Protein AF-A0A9X1MIZ4-F1 (afdb_monomer)

Organism: NCBI:txid2894196

Mean predicted aligned error: 6.23 Å

pLDDT: mean 86.03, std 13.79, range [28.33, 98.38]

Sequence (274 aa):
MQVEAMSMLQAIRVTAVDGADPVGWTVDAVGDWSARSDRDVAAEFAYERSVRVEQHGDQVYLAIPCATSEALRGVVEMTFQLPPEAIAAFEIWKRNDREELKLEQGIYR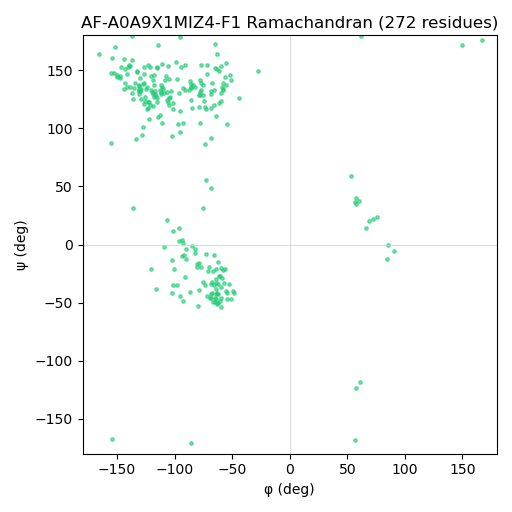SLDYIERITPFVRFPRRSGLPGDVWENRLAGCVNNLGASPNFMRSAGARSAGLDFGLCLPFMKTEHELASVLLVMGSYQLPLVSEVEIWLLDQEGTGLERKHRIAMEGAAETPTKMRLGEGAAGYAAAARIPKLFKSEDDASPAWQVAFPQFVGNRLSSVVSVSL

Secondary structure (DSSP, 8-state):
-------SEEEEEEE--TTSSS-S-EEEESS--TTS-SS-HHHHHTT--S-EEEEETTEEEEEEEEE-SS-EEEEEEEEEE--TT--EEEEEEEE-TTSEEEEEEEEEES-HHHHHHGGG-EEETTSHHHHHHHHHTS-EEEE-GGG-TT-TTHHHHHHHT--EEEEEEEESSSS-EEEEEEEEE-SSS-S-SEEEEEEE-TTSSEEEEEEEEE-TTPPP--SEEETTSHHHHHHHHHTS-EEEE---TT---EEEEEEEEETTEEEEEEEEE-

Nearest PDB structures (foldseek):
  4g3v-assembly1_B  TM=7.814E-01  e=5.544E-04  Aquifex aeolicus VF5
  3eea-assembly1_A  TM=7.680E-01  e=2.150E-03  Geobacter sulfurreducens
  2qyb-assembly1_A-2  TM=7.474E-01  e=7.037E-03  Geobacter sulfurreducens PCA
  3o5y-assembly2_B  TM=6.795E-01  e=9.332E-03  Halalkalibacterium halodurans
  6cbq-assembly1_A  TM=5.679E-01  e=1.326E-01  Pseudomonas aeruginosa

Radius of gyration: 17.46 Å; Cα contacts (8 Å, |Δi|>4): 700; chains: 1; bounding box: 42×52×47 Å

Foldseek 3Di:
DDPPQDAQWFKKKKFFDPPFVVHGDMDIDDHDPVVDDPDPPQVVCQQQLFKDWDDDPQKIKTKHFLDALVGTGIIMIIIGRHPLPWFKKKWKWFQDPVQKTATPDMDGHQQVVCVVCRRVDIGHQVQADQNPCVNLVFKDKDFQLLPDPRNPCNVSCVVSQWGMKIKHWRANALNRTSIIIIMIGHLVNHNFQKKWKWAQDPVNFWIATPDMDHHPPDDDDDRIGGQVPDQASPCSNSVGKDWDFDPDPVDRKIKIKHFHYNNRDGGIIMITID

Solvent-accessible surface area (backbone atoms only — not comparable to full-atom values): 14392 Å² total; per-residue (Å²): 133,85,73,79,71,68,45,27,52,50,27,39,37,37,34,28,30,76,90,22,83,70,59,69,45,72,50,72,52,69,64,84,65,81,76,56,74,99,62,68,65,67,71,59,43,72,77,45,51,42,71,47,76,48,76,52,90,52,33,37,39,38,39,44,66,25,39,40,58,86,44,49,21,17,38,42,36,38,33,31,52,51,58,86,87,31,33,37,36,43,34,36,30,29,72,47,101,81,66,25,34,34,65,74,46,74,48,74,34,70,37,69,71,53,62,72,50,46,78,76,47,68,29,42,71,65,37,35,66,72,8,37,16,57,65,69,55,32,67,44,72,44,74,47,34,37,75,33,88,52,38,95,56,13,69,59,30,41,77,54,52,33,31,34,37,43,33,42,43,27,34,50,34,72,85,42,73,44,27,32,42,40,40,36,25,13,78,84,50,23,59,48,44,28,38,38,36,31,28,68,36,98,84,66,65,28,33,33,58,75,46,77,48,63,48,91,86,62,77,93,70,80,58,61,47,45,56,58,42,70,38,48,20,29,7,60,64,67,57,25,62,29,77,36,70,47,86,48,90,91,53,76,31,44,32,40,8,36,36,39,31,44,20,83,42,82,45,27,28,42,33,40,29,82

Structure (mmCIF, N/CA/C/O backbone):
data_AF-A0A9X1MIZ4-F1
#
_entry.id   AF-A0A9X1MIZ4-F1
#
loop_
_atom_site.group_PDB
_atom_site.id
_atom_site.type_symbol
_atom_site.label_atom_id
_atom_site.label_alt_id
_atom_site.label_comp_id
_atom_site.label_asym_id
_atom_site.label_entity_id
_atom_site.label_seq_id
_atom_site.pdbx_PDB_ins_code
_atom_site.Cartn_x
_atom_site.Cartn_y
_atom_site.Cartn_z
_atom_site.occupancy
_atom_site.B_iso_or_equiv
_atom_site.auth_seq_id
_atom_site.auth_comp_id
_atom_site.auth_asym_id
_atom_site.auth_atom_id
_atom_site.pdbx_PDB_model_num
ATOM 1 N N . MET A 1 1 ? 18.744 22.290 -15.327 1.00 30.69 1 MET A N 1
ATOM 2 C CA . MET A 1 1 ? 17.305 22.457 -15.603 1.00 30.69 1 MET A CA 1
ATOM 3 C C . MET A 1 1 ? 16.613 21.391 -14.783 1.00 30.69 1 MET A C 1
ATOM 5 O O . MET A 1 1 ? 16.703 20.223 -15.128 1.00 30.69 1 MET A O 1
ATOM 9 N N . GLN A 1 2 ? 16.138 21.772 -13.604 1.00 28.33 2 GLN A N 1
ATOM 10 C CA . GLN A 1 2 ? 15.531 20.860 -12.642 1.00 28.33 2 GLN A CA 1
ATOM 11 C C . GLN A 1 2 ? 14.118 20.609 -13.165 1.00 28.33 2 GLN A C 1
ATOM 13 O O . GLN A 1 2 ? 13.303 21.525 -13.177 1.00 28.33 2 GLN A O 1
ATOM 18 N N . VAL A 1 3 ? 13.885 19.435 -13.752 1.00 33.03 3 VAL A N 1
ATOM 19 C CA . VAL A 1 3 ? 12.520 18.994 -14.036 1.00 33.03 3 VAL A CA 1
ATOM 20 C C . VAL A 1 3 ? 11.889 18.857 -12.658 1.00 33.03 3 VAL A C 1
ATOM 22 O O . VAL A 1 3 ? 12.344 18.027 -11.873 1.00 33.03 3 VAL A O 1
ATOM 25 N N . GLU A 1 4 ? 10.938 19.726 -12.315 1.00 40.88 4 GLU A N 1
ATOM 26 C CA . GLU A 1 4 ? 10.015 19.432 -11.222 1.00 40.88 4 GLU A CA 1
ATOM 27 C C . GLU A 1 4 ? 9.392 18.085 -11.579 1.00 40.88 4 GLU A C 1
ATOM 29 O O . GLU A 1 4 ? 8.627 17.983 -12.539 1.00 40.88 4 GLU A O 1
ATOM 34 N N . ALA A 1 5 ? 9.833 17.020 -10.911 1.00 47.66 5 ALA A N 1
ATOM 35 C CA . ALA A 1 5 ? 9.299 15.692 -11.133 1.00 47.66 5 ALA A CA 1
ATOM 36 C C . ALA A 1 5 ? 7.862 15.712 -10.613 1.00 47.66 5 ALA A C 1
ATOM 38 O O . ALA A 1 5 ? 7.617 15.527 -9.424 1.00 47.66 5 ALA A O 1
ATOM 39 N N . MET A 1 6 ? 6.914 16.022 -11.498 1.00 60.88 6 MET A N 1
ATOM 40 C CA . MET A 1 6 ? 5.500 15.879 -11.197 1.00 60.88 6 MET A CA 1
ATOM 41 C C . MET A 1 6 ? 5.246 14.398 -10.915 1.00 60.88 6 MET A C 1
ATOM 43 O O . MET A 1 6 ? 5.549 13.541 -11.748 1.00 60.88 6 MET A O 1
ATOM 47 N N . SER A 1 7 ? 4.733 14.108 -9.721 1.00 68.38 7 SER A N 1
ATOM 48 C CA . SER A 1 7 ? 4.286 12.772 -9.332 1.00 68.38 7 SER A CA 1
ATOM 49 C C . SER A 1 7 ? 3.334 12.192 -10.384 1.00 68.38 7 SER A C 1
ATOM 51 O O . SER A 1 7 ? 2.506 12.906 -10.955 1.00 68.38 7 SER A O 1
ATOM 53 N N . MET A 1 8 ? 3.440 10.887 -10.650 1.00 83.00 8 MET A N 1
ATOM 54 C CA . MET A 1 8 ? 2.541 10.202 -11.587 1.00 83.00 8 MET A CA 1
ATOM 55 C C . MET A 1 8 ? 1.114 10.064 -11.042 1.00 83.00 8 MET A C 1
ATOM 57 O O . MET A 1 8 ? 0.184 9.856 -11.822 1.00 83.00 8 MET A O 1
ATOM 61 N N . LEU A 1 9 ? 0.915 10.175 -9.727 1.00 77.44 9 LEU A N 1
ATOM 62 C CA . LEU A 1 9 ? -0.407 10.156 -9.105 1.00 77.44 9 LEU A CA 1
ATOM 63 C C . LEU A 1 9 ? -1.189 11.425 -9.493 1.00 77.44 9 LEU A C 1
ATOM 65 O O . LEU A 1 9 ? -0.777 12.542 -9.202 1.00 77.44 9 LEU A O 1
ATOM 69 N N . GLN A 1 10 ? -2.314 11.239 -10.182 1.00 79.44 10 GLN A N 1
ATOM 70 C CA . GLN A 1 10 ? -3.135 12.309 -10.755 1.00 79.44 10 GLN A CA 1
ATOM 71 C C . GLN A 1 10 ? -4.329 12.685 -9.891 1.00 79.44 10 GLN A C 1
ATOM 73 O O . GLN A 1 10 ? -4.732 13.841 -9.912 1.00 79.44 10 GLN A O 1
ATOM 78 N N . ALA A 1 11 ? -4.924 11.711 -9.200 1.00 82.38 11 ALA A N 1
ATOM 79 C CA . ALA A 1 11 ? -6.163 11.900 -8.458 1.00 82.38 11 ALA A CA 1
ATOM 80 C C . ALA A 1 11 ? -6.228 10.968 -7.248 1.00 82.38 11 ALA A C 1
ATOM 82 O O . ALA A 1 11 ? -5.785 9.817 -7.324 1.00 82.38 11 ALA A O 1
ATOM 83 N N . ILE A 1 12 ? -6.809 11.455 -6.148 1.00 85.50 12 ILE A N 1
ATOM 84 C CA . ILE A 1 12 ? -7.102 10.648 -4.958 1.00 85.50 12 ILE A CA 1
ATOM 85 C C . ILE A 1 12 ? -8.542 10.890 -4.540 1.00 85.50 12 ILE A C 1
ATOM 87 O O . ILE A 1 12 ? -8.963 12.034 -4.397 1.00 85.50 12 ILE A O 1
ATOM 91 N N . ARG A 1 13 ? -9.278 9.817 -4.286 1.00 86.88 13 ARG A N 1
ATOM 92 C CA . ARG A 1 13 ? -10.626 9.856 -3.735 1.00 86.88 13 ARG A CA 1
ATOM 93 C C . ARG A 1 13 ? -10.653 9.027 -2.470 1.00 86.88 13 ARG A C 1
ATOM 95 O O . ARG A 1 13 ? -10.102 7.930 -2.412 1.00 86.88 13 ARG A O 1
ATOM 102 N N . VAL A 1 14 ? -11.291 9.567 -1.445 1.00 84.19 14 VAL A N 1
ATOM 103 C CA . VAL A 1 14 ? -11.545 8.855 -0.199 1.00 84.19 14 VAL A CA 1
ATOM 104 C C . VAL A 1 14 ? -13.040 8.827 0.031 1.00 84.19 14 VAL A C 1
ATOM 106 O O . VAL A 1 14 ? -13.657 9.880 0.180 1.00 84.19 14 VAL A O 1
ATOM 109 N N . THR A 1 15 ? -13.599 7.624 0.101 1.00 84.00 15 THR A N 1
ATOM 110 C CA . THR A 1 15 ? -15.010 7.400 0.417 1.00 84.00 15 THR A CA 1
ATOM 111 C C . THR A 1 15 ? -15.111 6.657 1.740 1.00 84.00 15 THR A C 1
ATOM 113 O O . THR A 1 15 ? -14.566 5.562 1.879 1.00 84.00 15 THR A O 1
ATOM 116 N N . ALA A 1 16 ? -15.817 7.223 2.718 1.00 78.56 16 ALA A N 1
ATOM 117 C CA . ALA A 1 16 ? -16.254 6.479 3.895 1.00 78.56 16 ALA A CA 1
ATOM 118 C C . ALA A 1 16 ? -17.583 5.783 3.586 1.00 78.56 16 ALA A C 1
ATOM 120 O O . ALA A 1 16 ? -18.468 6.365 2.959 1.00 78.56 16 ALA A O 1
ATOM 121 N N . VAL A 1 17 ? -17.727 4.537 4.029 1.00 75.88 17 VAL A N 1
ATOM 122 C CA . VAL A 1 17 ? -18.897 3.697 3.725 1.00 75.88 17 VAL A CA 1
ATOM 123 C C . VAL A 1 17 ? -19.704 3.396 4.994 1.00 75.88 17 VAL A C 1
ATOM 125 O O . VAL A 1 17 ? -19.264 3.722 6.098 1.00 75.88 17 VAL A O 1
ATOM 128 N N . ASP A 1 18 ? -20.880 2.784 4.848 1.00 58.12 18 ASP A N 1
ATOM 129 C CA . ASP A 1 18 ? -21.844 2.545 5.933 1.00 58.12 18 ASP A CA 1
ATOM 130 C C . ASP A 1 18 ? -21.220 2.032 7.249 1.00 58.12 18 ASP A C 1
ATOM 132 O O . ASP A 1 18 ? -20.498 1.036 7.291 1.00 58.12 18 ASP A O 1
ATOM 136 N N . GLY A 1 19 ? -21.513 2.734 8.353 1.00 60.66 19 GLY A N 1
ATOM 137 C CA . GLY A 1 19 ? -21.027 2.429 9.709 1.00 60.66 19 GLY A CA 1
ATOM 138 C C . GLY A 1 19 ? -19.700 3.095 10.117 1.00 60.66 19 GLY A C 1
ATOM 139 O O . GLY A 1 19 ? -19.284 2.979 11.276 1.00 60.66 19 GLY A O 1
ATOM 140 N N . ALA A 1 20 ? -19.016 3.795 9.210 1.00 58.84 20 ALA A N 1
ATOM 141 C CA . ALA A 1 20 ? -17.904 4.704 9.510 1.00 58.84 20 ALA A CA 1
ATOM 142 C C . ALA A 1 20 ? -18.429 6.113 9.850 1.00 58.84 20 ALA A C 1
ATOM 144 O O . ALA A 1 20 ? -19.373 6.536 9.213 1.00 58.84 20 ALA A O 1
ATOM 145 N N . ASP A 1 21 ? -17.869 6.846 10.820 1.00 51.31 21 ASP A N 1
ATOM 146 C CA . ASP A 1 21 ? -18.305 8.224 11.141 1.00 51.31 21 ASP A CA 1
ATOM 147 C C . ASP A 1 21 ? -17.280 9.249 10.615 1.00 51.31 21 ASP A C 1
ATOM 149 O O . ASP A 1 21 ? -16.122 9.168 11.037 1.00 51.31 21 ASP A O 1
ATOM 153 N N . PRO A 1 22 ? -17.643 10.191 9.714 1.00 54.78 22 PRO A N 1
ATOM 154 C CA . PRO A 1 22 ? -18.976 10.369 9.129 1.00 54.78 22 PRO A CA 1
ATOM 155 C C . PRO A 1 22 ? -19.336 9.275 8.116 1.00 54.78 22 PRO A C 1
ATOM 157 O O . PRO A 1 22 ? -18.470 8.761 7.408 1.00 54.78 22 PRO A O 1
ATOM 160 N N . VAL A 1 23 ? -20.623 8.921 8.044 1.00 63.09 23 VAL A N 1
ATOM 161 C CA . VAL A 1 23 ? -21.139 7.887 7.129 1.00 63.09 23 VAL A CA 1
ATOM 162 C C . VAL A 1 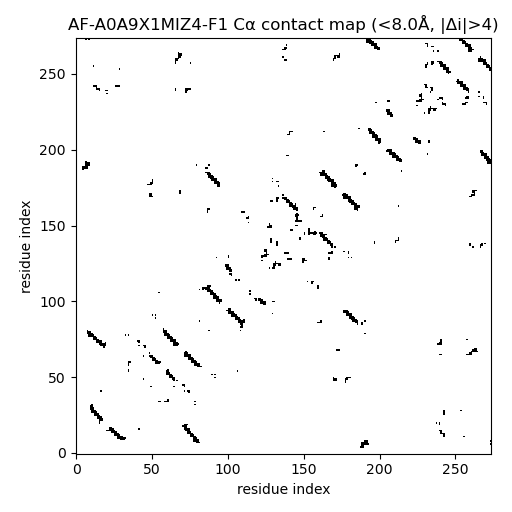23 ? -21.364 8.495 5.746 1.00 63.09 23 VAL A C 1
ATOM 164 O O . VAL A 1 23 ? -21.951 9.570 5.639 1.00 63.09 23 VAL A O 1
ATOM 167 N N . GLY A 1 24 ? -20.943 7.797 4.688 1.00 64.56 24 GLY A N 1
ATOM 168 C CA . GLY A 1 24 ? -21.383 8.078 3.316 1.00 64.56 24 GLY A CA 1
ATOM 169 C C . GLY A 1 24 ? -20.823 9.353 2.679 1.00 64.56 24 GLY A C 1
ATOM 170 O O . GLY A 1 24 ? -21.426 9.879 1.745 1.00 64.56 24 GLY A O 1
ATOM 171 N N . TRP A 1 25 ? -19.690 9.876 3.157 1.00 75.06 25 TRP A N 1
ATOM 172 C CA . TRP A 1 25 ? -19.020 11.011 2.514 1.00 75.06 25 TRP A CA 1
ATOM 173 C C . TRP A 1 25 ? -17.935 10.555 1.541 1.00 75.06 25 TRP A C 1
ATOM 175 O O . TRP A 1 25 ? -17.313 9.507 1.708 1.00 75.06 25 TRP A O 1
ATOM 185 N N . THR A 1 26 ? -17.685 11.394 0.537 1.00 78.44 26 THR A N 1
ATOM 186 C CA . THR A 1 26 ? -16.580 11.257 -0.414 1.00 78.44 26 THR A CA 1
ATOM 187 C C . THR A 1 26 ? -15.845 12.590 -0.515 1.00 78.44 26 THR A C 1
ATOM 189 O O . THR A 1 26 ? -16.486 13.636 -0.605 1.00 78.44 26 THR A O 1
ATOM 192 N N . VAL A 1 27 ? -14.513 12.564 -0.464 1.00 81.44 27 VAL A N 1
ATOM 193 C CA . VAL A 1 27 ? -13.651 13.731 -0.706 1.00 81.44 27 VAL A CA 1
ATOM 194 C C . VAL A 1 27 ? -12.657 13.382 -1.800 1.00 81.44 27 VAL A C 1
ATOM 196 O O . VAL A 1 27 ? -12.001 12.342 -1.729 1.00 81.44 27 VAL A O 1
ATOM 199 N N . ASP A 1 28 ? -12.508 14.299 -2.753 1.00 81.31 28 ASP A N 1
ATOM 200 C CA . ASP A 1 28 ? -11.592 14.177 -3.879 1.00 81.31 28 ASP A CA 1
ATOM 201 C C . ASP A 1 28 ? -10.467 15.213 -3.762 1.00 81.31 28 ASP A C 1
ATOM 203 O O . ASP A 1 28 ? -10.708 16.404 -3.548 1.00 81.31 28 ASP A O 1
ATOM 207 N N . ALA A 1 29 ? -9.232 14.763 -3.949 1.00 74.69 29 ALA A N 1
ATOM 208 C CA . ALA A 1 29 ? -8.144 15.593 -4.432 1.00 74.69 29 ALA A CA 1
ATOM 209 C C . ALA A 1 29 ? -8.225 15.566 -5.965 1.00 74.69 29 ALA A C 1
ATOM 211 O O . ALA A 1 29 ? -8.466 14.507 -6.541 1.00 74.69 29 ALA A O 1
ATOM 212 N N . VAL A 1 30 ? -8.096 16.747 -6.581 1.00 70.19 30 VAL A N 1
ATOM 213 C CA . VAL A 1 30 ? -8.166 17.051 -8.029 1.00 70.19 30 VAL A CA 1
ATOM 214 C C . VAL A 1 30 ? -7.759 15.909 -8.971 1.00 70.19 30 VAL A C 1
ATOM 216 O O . VAL A 1 30 ? -6.865 15.150 -8.641 1.00 70.19 30 VAL A O 1
ATOM 219 N N . GLY A 1 31 ? -8.344 15.839 -10.173 1.00 64.56 31 GLY A N 1
ATOM 220 C CA . GLY A 1 31 ? -7.838 14.984 -11.255 1.00 64.56 31 GLY A CA 1
ATOM 221 C C . GLY A 1 31 ? -8.916 14.468 -12.210 1.00 64.56 31 GLY A C 1
ATOM 222 O O . GLY A 1 31 ? -10.111 14.668 -11.987 1.00 64.56 31 GLY A O 1
ATOM 223 N N . ASP A 1 32 ? -8.476 13.828 -13.296 1.00 66.88 32 ASP A N 1
ATOM 224 C CA . ASP A 1 32 ? -9.350 13.146 -14.251 1.00 66.88 32 ASP A CA 1
ATOM 225 C C . ASP A 1 32 ? -9.656 11.720 -13.767 1.00 66.88 32 ASP A C 1
ATOM 227 O O . ASP A 1 32 ? -8.763 10.885 -13.625 1.00 66.88 32 ASP A O 1
ATOM 231 N N . TRP A 1 33 ? -10.935 11.448 -13.515 1.00 72.31 33 TRP A N 1
ATOM 232 C CA . TRP A 1 33 ? -11.439 10.140 -13.096 1.00 72.31 33 TRP A CA 1
ATOM 233 C C . TRP A 1 33 ? -11.975 9.312 -14.271 1.00 72.31 33 TRP A C 1
ATOM 235 O O . TRP A 1 33 ? -12.671 8.327 -14.044 1.00 72.31 33 TRP A O 1
ATOM 245 N N . SER A 1 34 ? -11.682 9.683 -15.520 1.00 66.38 34 SER A N 1
ATOM 246 C CA . SER A 1 34 ? -12.197 9.009 -16.720 1.00 66.38 34 SER A CA 1
ATOM 247 C C . SER A 1 34 ? -11.838 7.518 -16.815 1.00 66.38 34 SER A C 1
ATOM 249 O O . SER A 1 34 ? -12.626 6.747 -17.359 1.00 66.38 34 SER A O 1
ATOM 251 N N . ALA A 1 35 ? -10.708 7.085 -16.241 1.00 63.22 35 ALA A N 1
ATOM 252 C CA . ALA A 1 35 ? -10.337 5.668 -16.133 1.00 63.22 35 ALA A CA 1
ATOM 253 C C . ALA A 1 35 ? -11.151 4.872 -15.097 1.00 63.22 35 ALA A C 1
ATOM 255 O O . ALA A 1 35 ? -11.022 3.652 -15.017 1.00 63.22 35 ALA A O 1
ATOM 256 N N . ARG A 1 36 ? -11.990 5.516 -14.281 1.00 67.94 36 ARG A N 1
ATOM 257 C CA . ARG A 1 36 ? -12.855 4.808 -13.337 1.00 67.94 36 ARG A CA 1
ATOM 258 C C . ARG A 1 36 ? -14.020 4.168 -14.094 1.00 67.94 36 ARG A C 1
ATOM 260 O O . ARG A 1 36 ? -14.761 4.841 -14.807 1.00 67.94 36 ARG A O 1
ATOM 267 N N . SER A 1 37 ? -14.253 2.875 -13.872 1.00 57.03 37 SER A N 1
ATOM 268 C CA . SER A 1 37 ? -15.546 2.286 -14.220 1.00 57.03 37 SER A CA 1
ATOM 269 C C . SER A 1 37 ? -16.615 2.871 -13.285 1.00 57.03 37 SER A C 1
ATOM 271 O O . SER A 1 37 ? -16.406 2.916 -12.076 1.00 57.03 37 SER A O 1
ATOM 273 N N . ASP A 1 38 ? -17.730 3.378 -13.824 1.00 54.69 38 ASP A N 1
ATOM 274 C CA . ASP A 1 38 ? -18.810 4.096 -13.105 1.00 54.69 38 ASP A CA 1
ATOM 275 C C . ASP A 1 38 ? -19.623 3.192 -12.146 1.00 54.69 38 ASP A C 1
ATOM 277 O O . ASP A 1 38 ? -20.847 3.095 -12.196 1.00 54.69 38 ASP A O 1
ATOM 281 N N . ARG A 1 39 ? -18.926 2.422 -11.310 1.00 61.59 39 ARG A N 1
ATOM 282 C CA . ARG A 1 39 ? -19.473 1.409 -10.414 1.00 61.59 39 ARG A CA 1
ATOM 283 C C . ARG A 1 39 ? -19.448 1.900 -8.976 1.00 61.59 39 ARG A C 1
ATOM 285 O O . ARG A 1 39 ? -18.614 2.724 -8.581 1.00 61.59 39 ARG A O 1
ATOM 292 N N . ASP A 1 40 ? -20.362 1.352 -8.185 1.00 68.12 40 ASP A N 1
ATOM 293 C CA . ASP A 1 40 ? -20.343 1.477 -6.733 1.00 68.12 40 ASP A CA 1
ATOM 294 C C . ASP A 1 40 ? -19.220 0.595 -6.166 1.00 68.12 40 ASP A C 1
ATOM 296 O O . ASP A 1 40 ? -19.402 -0.574 -5.824 1.00 68.12 40 ASP A O 1
ATOM 300 N N . VAL A 1 41 ? -18.021 1.174 -6.125 1.00 67.25 41 VAL A N 1
ATOM 301 C CA . VAL A 1 41 ? -16.792 0.529 -5.652 1.00 67.25 41 VAL A CA 1
ATOM 302 C C . VAL A 1 41 ? -16.952 0.015 -4.210 1.00 67.25 41 VAL A C 1
ATOM 304 O O . VAL A 1 41 ? -16.410 -1.033 -3.860 1.00 67.25 41 VAL A O 1
ATOM 307 N N . ALA A 1 42 ? -17.735 0.704 -3.373 1.00 65.50 42 ALA A N 1
ATOM 308 C CA . ALA A 1 42 ? -17.979 0.301 -1.990 1.00 65.50 42 ALA A CA 1
ATOM 309 C C . ALA A 1 42 ? -18.804 -0.991 -1.897 1.00 65.50 42 ALA A C 1
ATOM 311 O O . ALA A 1 42 ? -18.466 -1.877 -1.106 1.00 65.50 42 ALA A O 1
ATOM 312 N N . ALA A 1 43 ? -19.845 -1.123 -2.724 1.00 62.75 43 ALA A N 1
ATOM 313 C CA . ALA A 1 43 ? -20.685 -2.319 -2.766 1.00 62.75 43 ALA A CA 1
ATOM 314 C C . ALA A 1 43 ? -19.897 -3.579 -3.173 1.00 62.75 43 ALA A C 1
ATOM 316 O O . ALA A 1 43 ? -20.158 -4.671 -2.667 1.00 62.75 43 ALA A O 1
ATOM 317 N N . GLU A 1 44 ? -18.897 -3.437 -4.044 1.00 68.06 44 GLU A N 1
ATOM 318 C CA . GLU A 1 44 ? -18.073 -4.557 -4.513 1.00 68.06 44 GLU A CA 1
ATOM 319 C C . GLU A 1 44 ? -17.082 -5.052 -3.434 1.00 68.06 44 GLU A C 1
ATOM 321 O O . GLU A 1 44 ? -16.874 -6.259 -3.287 1.00 68.06 44 GLU A O 1
ATOM 326 N N . PHE A 1 45 ? -16.534 -4.154 -2.605 1.00 71.69 45 PHE A N 1
ATOM 327 C CA . PHE A 1 45 ? -15.629 -4.520 -1.500 1.00 71.69 45 PHE A CA 1
ATOM 328 C C . PHE A 1 45 ? -16.340 -4.973 -0.216 1.00 71.69 45 PHE A C 1
ATOM 330 O O . PHE A 1 45 ? -15.681 -5.400 0.737 1.00 71.69 45 PHE A O 1
ATOM 337 N N . ALA A 1 46 ? -17.675 -4.919 -0.167 1.00 58.41 46 ALA A N 1
ATOM 338 C CA . ALA A 1 46 ? -18.446 -5.433 0.967 1.00 58.41 46 ALA A CA 1
ATOM 339 C C . ALA A 1 46 ? -18.217 -6.943 1.192 1.00 58.41 46 ALA A C 1
ATOM 341 O O . ALA A 1 46 ? -18.307 -7.421 2.325 1.00 58.41 46 ALA A O 1
ATOM 342 N N . TYR A 1 47 ? -17.864 -7.679 0.128 1.00 55.31 47 TYR A N 1
ATOM 343 C CA . TYR A 1 47 ? -17.642 -9.128 0.157 1.00 55.31 47 TYR A CA 1
ATOM 344 C C . TYR A 1 47 ? -16.198 -9.529 -0.171 1.00 55.31 47 TYR A C 1
ATOM 346 O O . TYR A 1 47 ? -15.651 -10.429 0.474 1.00 55.31 47 TYR A O 1
ATOM 354 N N . GLU A 1 48 ? -15.546 -8.852 -1.120 1.00 64.00 48 GLU A N 1
ATOM 355 C CA . GLU A 1 48 ? -14.130 -9.069 -1.417 1.00 64.00 48 GLU A CA 1
ATOM 356 C C . GLU A 1 48 ? -13.266 -8.087 -0.618 1.00 64.00 48 GLU A C 1
ATOM 358 O O . GLU A 1 48 ? -13.139 -6.917 -0.948 1.00 64.00 48 GLU A O 1
ATOM 363 N N . ARG A 1 49 ? -12.617 -8.571 0.447 1.00 73.12 49 ARG A N 1
ATOM 364 C CA . ARG A 1 49 ? -11.657 -7.803 1.272 1.00 73.12 49 ARG A CA 1
ATOM 365 C C . ARG A 1 49 ? -10.295 -7.630 0.569 1.00 73.12 49 ARG A C 1
ATOM 367 O O . ARG A 1 49 ? -9.257 -7.664 1.222 1.00 73.12 49 ARG A O 1
ATOM 374 N N . SER A 1 50 ? -10.282 -7.560 -0.760 1.00 80.50 50 SER A N 1
ATOM 375 C CA . SER A 1 50 ? -9.074 -7.543 -1.590 1.00 80.50 50 SER A CA 1
ATOM 376 C C . SER A 1 50 ? -8.897 -6.178 -2.241 1.00 80.50 50 SER A C 1
ATOM 378 O O . SER A 1 50 ? -9.854 -5.438 -2.404 1.00 80.50 50 SER A O 1
ATOM 380 N N . VAL A 1 51 ? -7.665 -5.833 -2.590 1.00 91.31 51 VAL A N 1
ATOM 381 C CA . VAL A 1 51 ? -7.349 -4.638 -3.378 1.00 91.31 51 VAL A CA 1
ATOM 382 C C . VAL A 1 51 ? -7.795 -4.823 -4.828 1.00 91.31 51 VAL A C 1
ATOM 384 O O . VAL A 1 51 ? -7.821 -5.949 -5.327 1.00 91.31 51 VAL A O 1
ATOM 387 N N . ARG A 1 52 ? -8.068 -3.727 -5.536 1.00 90.88 52 ARG A N 1
ATOM 388 C CA . ARG A 1 52 ? -8.256 -3.755 -6.988 1.00 90.88 52 ARG A CA 1
ATOM 389 C C . ARG A 1 52 ? -7.226 -2.899 -7.695 1.00 90.88 52 ARG A C 1
ATOM 391 O O . ARG A 1 52 ? -6.926 -1.799 -7.241 1.00 90.88 52 ARG A O 1
ATOM 398 N N . VAL A 1 53 ? -6.753 -3.390 -8.836 1.00 93.19 53 VAL A N 1
ATOM 399 C CA . VAL A 1 53 ? -5.971 -2.602 -9.782 1.00 93.19 53 VAL A CA 1
ATOM 400 C C . VAL A 1 53 ? -6.559 -2.780 -11.181 1.00 93.19 53 VAL A C 1
ATOM 402 O O . VAL A 1 53 ? -6.897 -3.895 -11.568 1.00 93.19 53 VAL A O 1
ATOM 405 N N . GLU A 1 54 ? -6.699 -1.702 -11.940 1.00 92.62 54 GLU A N 1
ATOM 406 C CA . GLU A 1 54 ? -7.176 -1.705 -13.327 1.00 92.62 54 GLU A CA 1
ATOM 407 C C . GLU A 1 54 ? -6.254 -0.842 -14.192 1.00 92.62 54 GLU A C 1
ATOM 409 O O . GLU A 1 54 ? -5.699 0.145 -13.713 1.00 92.62 54 GLU A O 1
ATOM 414 N N . GLN A 1 55 ? -6.096 -1.201 -15.467 1.00 92.00 55 GLN A N 1
ATOM 415 C CA . GLN A 1 55 ? -5.353 -0.398 -16.436 1.00 92.00 55 GLN A CA 1
ATOM 416 C C . GLN A 1 55 ? -6.275 0.039 -17.572 1.00 92.00 55 GLN A C 1
ATOM 418 O O . GLN A 1 55 ? -6.926 -0.798 -18.196 1.00 92.00 55 GLN A O 1
ATOM 423 N N . HIS A 1 56 ? -6.260 1.335 -17.878 1.00 90.38 56 HIS A N 1
ATOM 424 C CA . HIS A 1 56 ? -7.006 1.950 -18.974 1.00 90.38 56 HIS A CA 1
ATOM 425 C C . HIS A 1 56 ? -6.038 2.780 -19.818 1.00 90.38 56 HIS A C 1
ATOM 427 O O . HIS A 1 56 ? -5.713 3.921 -19.495 1.00 90.38 56 HIS A O 1
ATOM 433 N N . GLY A 1 57 ? -5.506 2.170 -20.880 1.00 90.81 57 GLY A N 1
ATOM 434 C CA . GLY A 1 57 ? -4.425 2.762 -21.670 1.00 90.81 57 GLY A CA 1
ATOM 435 C C . GLY A 1 57 ? -3.168 2.983 -20.824 1.00 90.81 57 GLY A C 1
ATOM 436 O O . GLY A 1 57 ? -2.592 2.032 -20.289 1.00 90.81 57 GLY A O 1
ATOM 437 N N . ASP A 1 58 ? -2.759 4.243 -20.693 1.00 91.12 58 ASP A N 1
ATOM 438 C CA . ASP A 1 58 ? -1.605 4.651 -19.885 1.00 91.12 58 ASP A CA 1
ATOM 439 C C . ASP A 1 58 ? -1.980 5.061 -18.452 1.00 91.12 58 ASP A C 1
ATOM 441 O O . ASP A 1 58 ? -1.110 5.460 -17.682 1.00 91.12 58 ASP A O 1
ATOM 445 N N . GLN A 1 59 ? -3.252 4.936 -18.067 1.00 92.25 59 GLN A N 1
ATOM 446 C CA . GLN A 1 59 ? -3.699 5.167 -16.697 1.00 92.25 59 GLN A CA 1
ATOM 447 C C . GLN A 1 59 ? -3.834 3.859 -15.922 1.00 92.25 59 GLN A C 1
ATOM 449 O O . GLN A 1 59 ? -4.289 2.843 -16.452 1.00 92.25 59 GLN A O 1
ATOM 454 N N . VAL A 1 60 ? -3.465 3.899 -14.645 1.00 93.62 60 VAL A N 1
ATOM 455 C CA . VAL A 1 60 ? -3.692 2.821 -13.682 1.00 93.62 60 VAL A CA 1
ATOM 456 C C . VAL A 1 60 ? -4.585 3.334 -12.571 1.00 93.62 60 VAL A C 1
ATOM 458 O O . VAL A 1 60 ? -4.279 4.339 -11.939 1.00 93.62 60 VAL A O 1
ATOM 461 N N . TYR A 1 61 ? -5.668 2.618 -12.313 1.00 93.06 61 TYR A N 1
ATOM 462 C CA . TYR A 1 61 ? -6.568 2.861 -11.199 1.00 93.06 61 TYR A CA 1
ATOM 463 C C . TYR A 1 61 ? -6.317 1.827 -10.100 1.00 93.06 61 TYR A C 1
ATOM 465 O O . TYR A 1 61 ? -6.238 0.628 -10.367 1.00 93.06 61 TYR A O 1
ATOM 473 N N . LEU A 1 62 ? -6.192 2.289 -8.861 1.00 93.31 62 LEU A N 1
ATOM 474 C CA . LEU A 1 62 ? -5.948 1.486 -7.668 1.00 93.31 62 LEU A CA 1
ATOM 475 C C . LEU A 1 62 ? -7.030 1.794 -6.634 1.00 93.31 62 LEU A C 1
ATOM 477 O O . LEU A 1 62 ? -7.203 2.948 -6.255 1.00 93.31 62 LEU A O 1
ATOM 481 N N . ALA A 1 63 ? -7.706 0.765 -6.129 1.00 93.12 63 ALA A N 1
ATOM 482 C CA . ALA A 1 63 ? -8.681 0.896 -5.053 1.00 93.12 63 ALA A CA 1
ATOM 483 C C . ALA A 1 63 ? -8.320 -0.002 -3.865 1.00 93.12 63 ALA A C 1
ATOM 485 O O . ALA A 1 63 ? -8.175 -1.220 -3.990 1.00 93.12 63 ALA A O 1
ATOM 486 N N . ILE A 1 64 ? -8.169 0.628 -2.703 1.00 94.06 64 ILE A N 1
ATOM 487 C CA . ILE A 1 64 ? -7.681 0.049 -1.454 1.00 94.06 64 ILE A CA 1
ATOM 488 C C . ILE A 1 64 ? -8.822 0.074 -0.431 1.00 94.06 64 ILE A C 1
ATOM 490 O O . ILE A 1 64 ? -9.173 1.152 0.061 1.00 94.06 64 ILE A O 1
ATOM 494 N N . PRO A 1 65 ? -9.395 -1.083 -0.058 1.00 93.31 65 PRO A N 1
ATOM 495 C CA . PRO A 1 65 ? -10.391 -1.127 1.001 1.00 93.31 65 PRO A CA 1
ATOM 496 C C . PRO A 1 65 ? -9.742 -1.016 2.387 1.00 93.31 65 PRO A C 1
ATOM 498 O O . PRO A 1 65 ? -8.809 -1.745 2.731 1.00 93.31 65 PRO A O 1
ATOM 501 N N . CYS A 1 66 ? -10.297 -0.152 3.231 1.00 93.00 66 CYS A N 1
ATOM 502 C CA . CYS A 1 66 ? -10.019 -0.096 4.663 1.00 93.00 66 CYS A CA 1
ATOM 503 C C . CYS A 1 66 ? -11.087 -0.900 5.391 1.00 93.00 66 CYS A C 1
ATOM 505 O O . CYS A 1 66 ? -12.177 -0.397 5.634 1.00 93.00 66 CYS A O 1
ATOM 507 N N . ALA A 1 67 ? -10.811 -2.151 5.729 1.00 90.31 67 ALA A N 1
ATOM 508 C CA . ALA A 1 67 ? -11.836 -3.092 6.166 1.00 90.31 67 ALA A CA 1
ATOM 509 C C . ALA A 1 67 ? -11.437 -3.809 7.463 1.00 90.31 67 ALA A C 1
ATOM 511 O O . ALA A 1 67 ? -10.328 -4.322 7.550 1.00 90.31 67 ALA A O 1
ATOM 512 N N . THR A 1 68 ? -12.339 -3.868 8.450 1.00 90.69 68 THR A N 1
ATOM 513 C CA . THR A 1 68 ? -12.192 -4.742 9.633 1.00 90.69 68 THR A CA 1
ATOM 514 C C . THR A 1 68 ? -12.742 -6.145 9.344 1.00 90.69 68 THR A C 1
ATOM 516 O O . THR A 1 68 ? -13.089 -6.428 8.209 1.00 90.69 68 THR A O 1
ATOM 519 N N . SER A 1 69 ? -12.886 -7.049 10.318 1.00 86.12 69 SER A N 1
ATOM 520 C CA . SER A 1 69 ? -13.660 -8.289 10.099 1.00 86.12 69 SER A CA 1
ATOM 521 C C . SER A 1 69 ? -15.167 -8.037 9.986 1.00 86.12 69 SER A C 1
ATOM 523 O O . SER A 1 69 ? -15.876 -8.831 9.374 1.00 86.12 69 SER A O 1
ATOM 525 N N . GLU A 1 70 ? -15.651 -6.923 10.534 1.00 85.94 70 GLU A N 1
ATOM 526 C CA . GLU A 1 70 ? -17.083 -6.636 10.695 1.00 85.94 70 GLU A CA 1
ATOM 527 C C . GLU A 1 70 ? -17.630 -5.667 9.650 1.00 85.94 70 GLU A C 1
ATOM 529 O O . GLU A 1 70 ? -18.764 -5.817 9.216 1.00 85.94 70 GLU A O 1
ATOM 534 N N . ALA A 1 71 ? -16.830 -4.692 9.216 1.00 86.31 71 ALA A N 1
ATOM 535 C CA . ALA A 1 71 ? -17.313 -3.618 8.354 1.00 86.31 71 ALA A CA 1
ATOM 536 C C . ALA A 1 71 ? -16.236 -3.148 7.377 1.00 86.31 71 ALA A C 1
ATOM 538 O O . ALA A 1 71 ? -15.034 -3.248 7.651 1.00 86.31 71 ALA A O 1
ATOM 539 N N . LEU A 1 72 ? -16.663 -2.630 6.230 1.00 88.25 72 LEU A N 1
ATOM 540 C CA . LEU A 1 72 ? -15.834 -1.754 5.412 1.00 88.25 72 LEU A CA 1
ATOM 541 C C . LEU A 1 72 ? -15.876 -0.364 6.075 1.00 88.25 72 LEU A C 1
ATOM 543 O O . LEU A 1 72 ? -16.925 0.096 6.504 1.00 88.25 72 LEU A O 1
ATOM 547 N N . ARG A 1 73 ? -14.719 0.263 6.275 1.00 89.75 73 ARG A N 1
ATOM 548 C CA . ARG A 1 73 ? -14.563 1.577 6.930 1.00 89.75 73 ARG A CA 1
ATOM 549 C C . ARG A 1 73 ? -14.373 2.703 5.922 1.00 89.75 73 ARG A C 1
ATOM 551 O O . ARG A 1 73 ? -14.600 3.863 6.241 1.00 89.75 73 ARG A O 1
ATOM 558 N N . GLY A 1 74 ? -13.941 2.355 4.720 1.00 91.06 74 GLY A N 1
ATOM 559 C CA . GLY A 1 74 ? -13.808 3.262 3.596 1.00 91.06 74 GLY A CA 1
ATOM 560 C C . GLY A 1 74 ? -13.004 2.628 2.473 1.00 91.06 74 GLY A C 1
ATOM 561 O O . GLY A 1 74 ? -12.483 1.521 2.621 1.00 91.06 74 GLY A O 1
ATOM 562 N N . VAL A 1 75 ? -12.897 3.345 1.365 1.00 91.44 75 VAL A N 1
ATOM 563 C CA . VAL A 1 75 ? -12.081 2.984 0.208 1.00 91.44 75 VAL A CA 1
ATOM 564 C C . VAL A 1 75 ? -11.210 4.182 -0.142 1.00 91.44 75 VAL A C 1
ATOM 566 O O . VAL A 1 75 ? -11.691 5.316 -0.173 1.00 91.44 75 VAL A O 1
ATOM 569 N N . VAL A 1 76 ? -9.926 3.925 -0.376 1.00 93.06 76 VAL A N 1
ATOM 570 C CA . VAL A 1 76 ? -9.015 4.890 -0.992 1.00 93.06 76 VAL A CA 1
ATOM 571 C C . VAL A 1 76 ? -8.831 4.512 -2.446 1.00 93.06 76 VAL A C 1
ATOM 573 O O . VAL A 1 76 ? -8.386 3.408 -2.747 1.00 93.06 76 VAL A O 1
ATOM 576 N N . GLU A 1 77 ? -9.158 5.433 -3.334 1.00 91.94 77 GLU A N 1
ATOM 577 C CA . GLU A 1 77 ? -8.999 5.288 -4.771 1.00 91.94 77 GLU A CA 1
ATOM 578 C C . GLU A 1 77 ? -7.891 6.229 -5.247 1.00 91.94 77 GLU A C 1
ATOM 580 O O . GLU A 1 77 ? -7.826 7.386 -4.828 1.00 91.94 77 GLU A O 1
ATOM 585 N N . MET A 1 78 ? -7.011 5.733 -6.109 1.00 91.38 78 MET A N 1
ATOM 586 C CA . MET A 1 78 ? -5.867 6.458 -6.652 1.00 91.38 78 MET A CA 1
ATOM 587 C C . MET A 1 78 ? -5.767 6.207 -8.153 1.00 91.38 78 MET A C 1
ATOM 589 O O . MET A 1 78 ? -5.831 5.057 -8.586 1.00 91.38 78 MET A O 1
ATOM 593 N N . THR A 1 79 ? -5.550 7.264 -8.931 1.00 91.00 79 THR A N 1
ATOM 594 C CA . THR A 1 79 ? -5.302 7.157 -10.375 1.00 91.00 79 THR A CA 1
ATOM 595 C C . THR A 1 79 ? -3.896 7.636 -10.695 1.00 91.00 79 THR A C 1
ATOM 597 O O . THR A 1 79 ? -3.537 8.761 -10.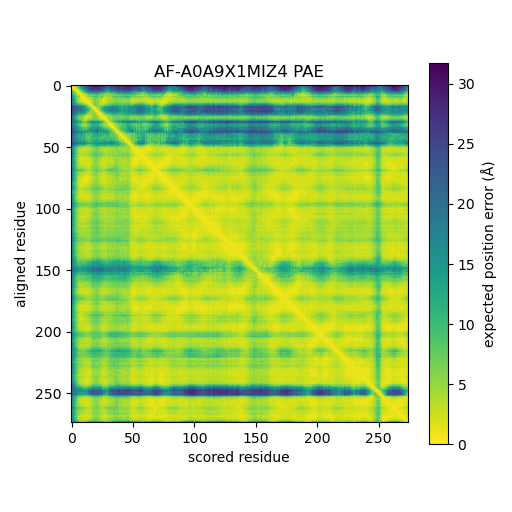363 1.00 91.00 79 THR A O 1
ATOM 600 N N . PHE A 1 80 ? -3.112 6.807 -11.375 1.00 91.69 80 PHE A N 1
ATOM 601 C CA . PHE A 1 80 ? -1.756 7.108 -11.823 1.00 91.69 80 PHE A CA 1
ATOM 602 C C . PHE A 1 80 ? -1.729 7.255 -13.342 1.00 91.69 80 PHE A C 1
ATOM 604 O O . PHE A 1 80 ? -2.252 6.395 -14.047 1.00 91.69 80 PHE A O 1
ATOM 611 N N . GLN A 1 81 ? -1.076 8.296 -13.853 1.00 91.81 81 GLN A N 1
ATOM 612 C CA . GLN A 1 81 ? -0.736 8.422 -15.269 1.00 91.81 81 GLN A CA 1
ATOM 613 C C . GLN A 1 81 ? 0.691 7.914 -15.469 1.00 91.81 81 GLN A C 1
ATOM 615 O O . GLN A 1 81 ? 1.635 8.505 -14.953 1.00 91.81 81 GLN A O 1
ATOM 620 N N . LEU A 1 82 ? 0.849 6.824 -16.216 1.00 93.56 82 LEU A N 1
ATOM 621 C CA . LEU A 1 82 ? 2.139 6.195 -16.478 1.00 93.56 82 LEU A CA 1
ATOM 622 C C . LEU A 1 82 ? 2.621 6.566 -17.888 1.00 93.56 82 LEU A C 1
ATOM 624 O O . LEU A 1 82 ? 2.246 5.881 -18.845 1.00 93.56 82 LEU A O 1
ATOM 628 N N . PRO A 1 83 ? 3.427 7.631 -18.059 1.00 93.31 83 PRO A N 1
ATOM 629 C CA . PRO A 1 83 ? 3.996 7.948 -19.362 1.00 93.31 83 PRO A CA 1
ATOM 630 C C . PRO A 1 83 ? 4.941 6.828 -19.849 1.00 93.31 83 PRO A C 1
ATOM 632 O O . PRO A 1 83 ? 5.357 5.977 -19.053 1.00 93.31 83 PRO A O 1
ATOM 635 N N . PRO A 1 84 ? 5.295 6.789 -21.147 1.00 92.69 84 PRO A N 1
ATOM 636 C CA . PRO A 1 84 ? 6.110 5.718 -21.728 1.00 92.69 84 PRO A CA 1
ATOM 637 C C . PRO A 1 84 ? 7.436 5.451 -21.003 1.00 92.69 84 PRO A C 1
ATOM 639 O O . PRO A 1 84 ? 7.875 4.310 -20.924 1.00 92.69 84 PRO A O 1
ATOM 642 N N . GLU A 1 85 ? 8.059 6.492 -20.465 1.00 92.94 85 GLU A N 1
ATOM 643 C CA . GLU A 1 85 ? 9.330 6.456 -19.743 1.00 92.94 85 GLU A CA 1
ATOM 644 C C . GLU A 1 85 ? 9.210 6.046 -18.266 1.00 92.94 85 GLU A C 1
ATOM 646 O O . GLU A 1 85 ? 10.228 5.869 -17.596 1.00 92.94 85 GLU A O 1
ATOM 651 N N . ALA A 1 86 ? 7.991 5.903 -17.737 1.00 94.69 86 ALA A N 1
ATOM 652 C CA . ALA A 1 86 ? 7.789 5.478 -16.361 1.00 94.69 86 ALA A CA 1
ATOM 653 C C . ALA A 1 86 ? 8.334 4.064 -16.133 1.00 94.69 86 ALA A C 1
ATOM 655 O O . ALA A 1 86 ? 8.343 3.221 -17.029 1.00 94.69 86 ALA A O 1
ATOM 656 N N . ILE A 1 87 ? 8.756 3.792 -14.901 1.00 95.19 87 ILE A N 1
ATOM 657 C CA . ILE A 1 87 ? 9.217 2.475 -14.464 1.00 95.19 87 ILE A CA 1
ATOM 658 C C . ILE A 1 87 ? 8.415 2.140 -13.217 1.00 95.19 87 ILE A C 1
ATOM 660 O O . ILE A 1 87 ? 8.671 2.675 -12.137 1.00 95.19 87 ILE A O 1
ATOM 664 N N . ALA A 1 88 ? 7.391 1.309 -13.385 1.00 96.19 88 ALA A N 1
ATOM 665 C CA . ALA A 1 88 ? 6.427 1.041 -12.329 1.00 96.19 88 ALA A CA 1
ATOM 666 C C . ALA A 1 88 ? 5.757 -0.319 -12.503 1.00 96.19 88 ALA A C 1
ATOM 668 O O . ALA A 1 88 ? 5.506 -0.765 -13.624 1.00 96.19 88 ALA A O 1
ATOM 669 N N . ALA A 1 89 ? 5.417 -0.952 -11.384 1.00 96.88 89 ALA A N 1
ATOM 670 C CA . ALA A 1 89 ? 4.602 -2.155 -11.383 1.00 96.88 89 ALA A CA 1
ATOM 671 C C . ALA A 1 89 ? 3.605 -2.174 -10.226 1.00 96.88 89 ALA A C 1
ATOM 673 O O . ALA A 1 89 ? 3.899 -1.710 -9.124 1.00 96.88 89 ALA A O 1
ATOM 674 N N . PHE A 1 90 ? 2.449 -2.777 -10.483 1.00 97.81 90 PHE A N 1
ATOM 675 C CA . PHE A 1 90 ? 1.399 -3.039 -9.507 1.00 97.81 90 PHE A CA 1
ATOM 676 C C . PHE A 1 90 ? 1.062 -4.519 -9.574 1.00 97.81 90 PHE A C 1
ATOM 678 O O . PHE A 1 90 ? 0.679 -5.017 -10.629 1.00 97.81 90 PHE A O 1
ATOM 685 N N . GLU A 1 91 ? 1.207 -5.233 -8.467 1.00 97.81 91 GLU A N 1
ATOM 686 C CA . GLU A 1 91 ? 1.022 -6.678 -8.420 1.00 97.81 91 GLU A CA 1
ATOM 687 C C . GLU A 1 91 ? 0.081 -7.059 -7.276 1.00 97.81 91 GLU A C 1
ATOM 689 O O . GLU A 1 91 ? 0.266 -6.635 -6.133 1.00 97.81 91 GLU A O 1
ATOM 694 N N . ILE A 1 92 ? -0.906 -7.900 -7.574 1.00 97.81 92 ILE A N 1
ATOM 695 C CA . ILE A 1 92 ? -1.765 -8.548 -6.585 1.00 97.81 92 ILE A CA 1
ATOM 696 C C . ILE A 1 92 ? -1.312 -9.995 -6.447 1.00 97.81 92 ILE A C 1
ATOM 698 O O . ILE A 1 92 ? -1.235 -10.745 -7.423 1.00 97.81 92 ILE A O 1
ATOM 702 N N . TRP A 1 93 ? -1.047 -10.397 -5.212 1.00 97.69 93 TRP A N 1
ATOM 703 C CA . TRP A 1 93 ? -0.590 -11.729 -4.852 1.00 97.69 93 TRP A CA 1
ATOM 704 C C . TRP A 1 93 ? -1.625 -12.409 -3.958 1.00 97.69 93 TRP A C 1
ATOM 706 O O . TRP A 1 93 ? -2.045 -11.839 -2.950 1.00 97.69 93 TRP A O 1
ATOM 716 N N . LYS A 1 94 ? -2.028 -13.636 -4.291 1.00 96.81 94 LYS A N 1
ATOM 717 C CA . LYS A 1 94 ? -2.971 -14.432 -3.492 1.00 96.81 94 LYS A CA 1
ATOM 718 C C . LYS A 1 94 ? -2.348 -15.746 -3.055 1.00 96.81 94 LYS A C 1
ATOM 720 O O . LYS A 1 94 ? -1.458 -16.287 -3.713 1.00 96.81 94 LYS A O 1
ATOM 725 N N . ARG A 1 95 ? -2.831 -16.260 -1.928 1.00 95.88 95 ARG A N 1
ATOM 726 C CA . ARG A 1 95 ? -2.425 -17.564 -1.410 1.00 95.88 95 ARG A CA 1
ATOM 727 C C . ARG A 1 95 ? -2.940 -18.671 -2.332 1.00 95.88 95 ARG A C 1
ATOM 729 O O . ARG A 1 95 ? -4.112 -18.671 -2.695 1.00 95.88 95 ARG A O 1
ATOM 736 N N . ASN A 1 96 ? -2.071 -19.608 -2.690 1.00 95.00 96 ASN A N 1
ATOM 737 C CA . ASN A 1 96 ? -2.428 -20.826 -3.412 1.00 95.00 96 ASN A CA 1
ATOM 738 C C . ASN A 1 96 ? -2.655 -22.010 -2.446 1.00 95.00 96 ASN A C 1
ATOM 740 O O . ASN A 1 96 ? -2.435 -21.898 -1.240 1.00 95.00 96 ASN A O 1
ATOM 744 N N . ASP A 1 97 ? -3.013 -23.175 -2.987 1.00 94.38 97 ASP A N 1
ATOM 745 C CA . ASP A 1 97 ? -3.262 -24.402 -2.206 1.00 94.38 97 ASP A CA 1
ATOM 746 C C . ASP A 1 97 ? -2.018 -24.970 -1.494 1.00 94.38 97 ASP A C 1
ATOM 748 O O . ASP A 1 97 ? -2.122 -25.906 -0.705 1.00 94.38 97 ASP A O 1
ATOM 752 N N . ARG A 1 98 ? -0.824 -24.437 -1.781 1.00 94.62 98 ARG A N 1
ATOM 753 C CA . ARG A 1 98 ? 0.454 -24.846 -1.178 1.00 94.62 98 ARG A CA 1
ATOM 754 C C . ARG A 1 98 ? 0.930 -23.894 -0.082 1.00 94.62 98 ARG A C 1
ATOM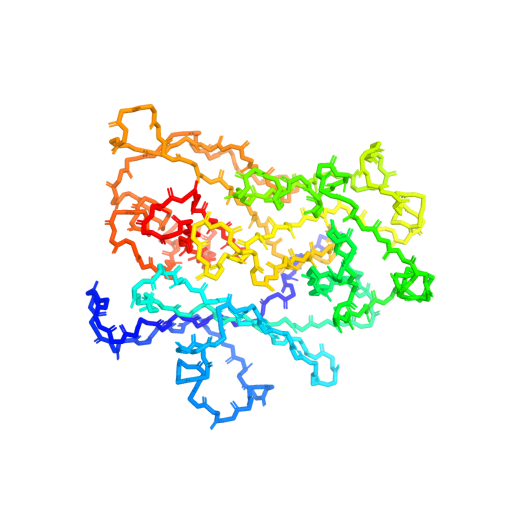 756 O O . ARG A 1 98 ? 2.073 -24.009 0.344 1.00 94.62 98 ARG A O 1
ATOM 763 N N . GLU A 1 99 ? 0.080 -22.971 0.372 1.00 93.88 99 GLU A N 1
ATOM 764 C CA . GLU A 1 99 ? 0.439 -21.950 1.367 1.00 93.88 99 GLU A CA 1
ATOM 765 C C . GLU A 1 99 ? 1.587 -21.030 0.899 1.00 93.88 99 GLU A C 1
ATOM 767 O O . GLU A 1 99 ? 2.434 -20.598 1.683 1.00 93.88 99 GLU A O 1
ATOM 772 N N . GLU A 1 100 ? 1.601 -20.693 -0.391 1.00 96.44 100 GLU A N 1
ATOM 773 C CA . GLU A 1 100 ? 2.518 -19.717 -0.984 1.00 96.44 100 GLU A CA 1
ATOM 774 C C . GLU A 1 100 ? 1.730 -18.611 -1.682 1.00 96.44 100 GLU A C 1
ATOM 776 O O . GLU A 1 100 ? 0.618 -18.825 -2.169 1.00 96.44 100 GLU A O 1
ATOM 781 N N . LEU A 1 101 ? 2.329 -17.430 -1.805 1.00 97.44 101 LEU A N 1
ATOM 782 C CA . LEU A 1 101 ? 1.786 -16.376 -2.647 1.00 97.44 101 LEU A CA 1
ATOM 783 C C . LEU A 1 101 ? 2.112 -16.649 -4.119 1.00 97.44 101 LEU A C 1
ATOM 785 O O . LEU A 1 101 ? 3.271 -16.857 -4.491 1.00 97.44 101 LEU A O 1
ATOM 789 N N . LYS A 1 102 ? 1.080 -16.601 -4.959 1.00 97.19 102 LYS A N 1
ATOM 790 C CA . LYS A 1 102 ? 1.144 -16.647 -6.422 1.00 97.19 102 LYS A CA 1
ATOM 791 C C . LYS A 1 102 ? 0.581 -15.340 -6.984 1.00 97.19 102 LYS A C 1
ATOM 793 O O . LYS A 1 102 ? -0.353 -14.777 -6.416 1.00 97.19 102 LYS A O 1
ATOM 798 N N . LEU A 1 103 ? 1.148 -14.882 -8.100 1.00 97.69 103 LEU A N 1
ATOM 799 C CA . LEU A 1 103 ? 0.632 -13.732 -8.836 1.00 97.69 103 LEU A CA 1
ATOM 800 C C . LEU A 1 103 ? -0.811 -14.009 -9.280 1.00 97.69 103 LEU A C 1
ATOM 802 O O . LEU A 1 103 ? -1.067 -15.001 -9.966 1.00 97.69 103 LEU A O 1
ATOM 806 N N . GLU A 1 104 ? -1.716 -13.123 -8.884 1.00 96.88 104 GLU A N 1
ATOM 807 C CA . GLU A 1 104 ? -3.100 -13.066 -9.355 1.00 96.88 104 GLU A CA 1
ATOM 808 C C . GLU A 1 104 ? -3.205 -12.103 -10.541 1.00 96.88 104 GLU A C 1
ATOM 810 O O . GLU A 1 104 ? -3.745 -12.448 -11.588 1.00 96.88 104 GLU A O 1
ATOM 815 N N . GLN A 1 105 ? -2.637 -10.906 -10.387 1.00 96.56 105 GLN A N 1
ATOM 816 C CA . GLN A 1 105 ? -2.678 -9.844 -11.386 1.00 96.56 105 GLN A CA 1
ATOM 817 C C . GLN A 1 105 ? -1.393 -9.021 -11.324 1.00 96.56 105 GLN A C 1
ATOM 819 O O . GLN A 1 105 ? -0.855 -8.799 -10.241 1.00 96.56 105 GLN A O 1
ATOM 824 N N . GLY A 1 106 ? -0.915 -8.548 -12.474 1.00 97.12 106 GLY A N 1
ATOM 825 C CA . GLY A 1 106 ? 0.208 -7.622 -12.563 1.00 97.12 106 GLY A CA 1
ATOM 826 C C . GLY A 1 106 ? 0.003 -6.606 -13.683 1.00 97.12 106 GLY A C 1
ATOM 827 O O . GLY A 1 106 ? -0.474 -6.974 -14.752 1.00 97.12 106 GLY A O 1
ATOM 828 N N . ILE A 1 107 ? 0.361 -5.351 -13.429 1.00 97.62 107 ILE A N 1
ATOM 829 C CA . ILE A 1 107 ? 0.481 -4.278 -14.423 1.00 97.62 107 ILE A CA 1
ATOM 830 C C . ILE A 1 107 ? 1.925 -3.800 -14.389 1.00 97.62 107 ILE A C 1
ATOM 832 O O . ILE A 1 107 ? 2.451 -3.529 -13.308 1.00 97.62 107 ILE A O 1
ATOM 836 N N . TYR A 1 108 ? 2.549 -3.689 -15.558 1.00 96.56 108 TYR A N 1
ATOM 837 C CA . TYR A 1 108 ? 3.966 -3.373 -15.700 1.00 96.56 108 TYR A CA 1
ATOM 838 C C . TYR A 1 108 ? 4.158 -2.252 -16.715 1.00 96.56 108 TYR A C 1
ATOM 840 O O . TYR A 1 108 ? 3.550 -2.251 -17.784 1.00 96.56 108 TYR A O 1
ATOM 848 N N . ARG A 1 109 ? 5.035 -1.303 -16.390 1.00 96.62 109 ARG A N 1
ATOM 849 C CA . ARG A 1 109 ? 5.487 -0.253 -17.301 1.00 96.62 109 ARG A CA 1
ATOM 850 C C . ARG A 1 109 ? 7.008 -0.272 -17.372 1.00 96.62 109 ARG A C 1
ATOM 852 O O . ARG A 1 109 ? 7.661 -0.185 -16.335 1.00 96.62 109 ARG A O 1
ATOM 859 N N . SER A 1 110 ? 7.540 -0.417 -18.588 1.00 94.88 110 SER A N 1
ATOM 860 C CA . SER A 1 110 ? 8.983 -0.483 -18.881 1.00 94.88 110 SER A CA 1
ATOM 861 C C . SER A 1 110 ? 9.720 -1.597 -18.123 1.00 94.88 110 SER A C 1
ATOM 863 O O . SER A 1 110 ? 10.854 -1.431 -17.678 1.00 94.88 110 SER A O 1
ATOM 865 N N . LEU A 1 111 ? 9.057 -2.745 -17.945 1.00 94.12 111 LEU A N 1
ATOM 866 C CA . LEU A 1 111 ? 9.500 -3.835 -17.068 1.00 94.12 111 LEU A CA 1
ATOM 867 C C . LEU A 1 111 ? 9.348 -5.230 -17.703 1.00 94.12 111 LEU A C 1
ATOM 869 O O . LEU A 1 111 ? 9.171 -6.214 -16.986 1.00 94.12 111 LEU A O 1
ATOM 873 N N . ASP A 1 112 ? 9.486 -5.346 -19.027 1.00 92.25 112 ASP A N 1
ATOM 874 C CA . ASP A 1 112 ? 9.231 -6.574 -19.808 1.00 92.25 112 ASP A CA 1
ATOM 875 C C . ASP A 1 112 ? 9.902 -7.833 -19.231 1.00 92.25 112 ASP A C 1
ATOM 877 O O . ASP A 1 112 ? 9.323 -8.921 -19.179 1.00 92.25 112 ASP A O 1
ATOM 881 N N . TYR A 1 113 ? 11.155 -7.705 -18.777 1.00 89.94 113 TYR A N 1
ATOM 882 C CA . TYR A 1 113 ? 11.874 -8.828 -18.178 1.00 89.94 113 TYR A CA 1
ATOM 883 C C . TYR A 1 113 ? 11.219 -9.291 -16.873 1.00 89.94 113 TYR A C 1
ATOM 885 O O . TYR A 1 113 ? 11.057 -10.495 -16.672 1.00 89.94 113 TYR A O 1
ATOM 893 N N . ILE A 1 114 ? 10.861 -8.343 -16.001 1.00 91.06 114 ILE A N 1
ATOM 894 C CA . ILE A 1 114 ? 10.198 -8.618 -14.727 1.00 91.06 114 ILE A CA 1
ATOM 895 C C . ILE A 1 114 ? 8.833 -9.246 -14.999 1.00 91.06 114 ILE A C 1
ATOM 897 O O . ILE A 1 114 ? 8.577 -10.336 -14.494 1.00 91.06 114 ILE A O 1
ATOM 901 N N . GLU A 1 115 ? 8.018 -8.631 -15.857 1.00 94.88 115 GLU A N 1
ATOM 902 C CA . GLU A 1 115 ? 6.701 -9.138 -16.255 1.00 94.88 115 GLU A CA 1
ATOM 903 C C . GLU A 1 115 ? 6.762 -10.600 -16.712 1.00 94.88 115 GLU A C 1
ATOM 905 O O . GLU A 1 115 ? 5.998 -11.439 -16.236 1.00 94.88 115 GLU A O 1
ATOM 910 N N . ARG A 1 116 ? 7.729 -10.941 -17.569 1.00 93.44 116 ARG A N 1
ATOM 911 C CA . ARG A 1 116 ? 7.882 -12.300 -18.100 1.00 93.44 116 ARG A CA 1
ATOM 912 C C . ARG A 1 116 ? 8.210 -13.343 -17.028 1.00 93.44 116 ARG A C 1
ATOM 914 O O . ARG A 1 116 ? 7.817 -14.501 -17.174 1.00 93.44 116 ARG A O 1
ATOM 921 N N . ILE 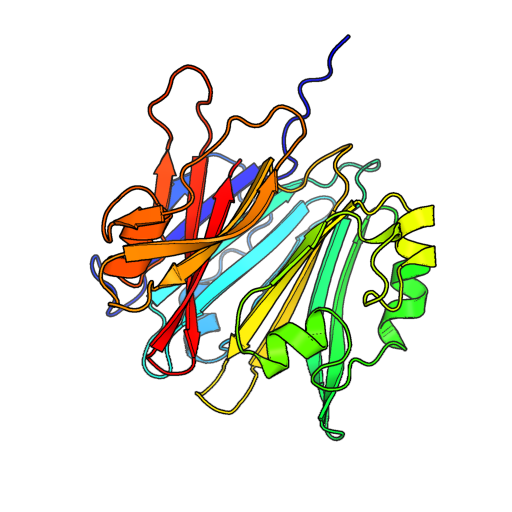A 1 117 ? 8.955 -12.979 -15.981 1.00 91.25 117 ILE A N 1
ATOM 922 C CA . ILE A 1 117 ? 9.370 -13.933 -14.939 1.00 91.25 117 ILE A CA 1
ATOM 923 C C . ILE A 1 117 ? 8.382 -14.011 -13.770 1.00 91.25 117 ILE A C 1
ATOM 925 O O . ILE A 1 117 ? 8.280 -15.070 -13.146 1.00 91.25 117 ILE A O 1
ATOM 929 N N . THR A 1 118 ? 7.640 -12.937 -13.468 1.00 93.62 118 THR A N 1
ATOM 930 C CA . THR A 1 118 ? 6.772 -12.855 -12.278 1.00 93.62 118 THR A CA 1
ATOM 931 C C . THR A 1 118 ? 5.741 -13.988 -12.165 1.00 93.62 118 THR A C 1
ATOM 933 O O . THR A 1 118 ? 5.597 -14.520 -11.062 1.00 93.62 118 THR A O 1
ATOM 936 N N . PRO A 1 119 ? 5.073 -14.457 -13.241 1.00 95.31 119 PRO A N 1
ATOM 937 C CA . PRO A 1 119 ? 4.111 -15.563 -13.157 1.00 95.31 119 PRO A CA 1
ATOM 938 C C . PRO A 1 119 ? 4.689 -16.876 -12.603 1.00 95.31 119 PRO A C 1
ATOM 940 O O . PRO A 1 119 ? 3.945 -17.718 -12.084 1.00 95.31 119 PRO A O 1
ATOM 943 N N . PHE A 1 120 ? 6.010 -17.063 -12.679 1.00 93.44 120 PHE A N 1
ATOM 944 C CA . PHE A 1 120 ? 6.716 -18.244 -12.172 1.00 93.44 120 PHE A CA 1
ATOM 945 C C . PHE A 1 120 ? 7.250 -18.066 -10.746 1.00 93.44 120 PHE A C 1
ATOM 947 O O . PHE A 1 120 ? 7.655 -19.042 -10.120 1.00 93.44 120 PHE A O 1
ATOM 954 N N . VAL A 1 121 ? 7.214 -16.846 -10.206 1.00 93.12 121 VAL A N 1
ATOM 955 C CA . VAL A 1 121 ? 7.674 -16.547 -8.847 1.00 93.12 121 VAL A CA 1
ATOM 956 C C . VAL A 1 121 ? 6.637 -17.001 -7.824 1.00 93.12 121 VAL A C 1
ATOM 958 O O . VAL A 1 121 ? 5.428 -16.838 -8.014 1.00 93.12 121 VAL A O 1
ATOM 961 N N . ARG A 1 122 ? 7.110 -17.579 -6.721 1.00 93.69 122 ARG A N 1
ATOM 962 C CA . ARG A 1 122 ? 6.302 -17.912 -5.544 1.00 93.69 122 ARG A CA 1
ATOM 963 C C . ARG A 1 122 ? 6.962 -17.312 -4.318 1.00 93.69 122 ARG A C 1
ATOM 965 O O . ARG A 1 122 ? 8.179 -17.403 -4.195 1.00 93.69 122 ARG A O 1
ATOM 972 N N . PHE A 1 123 ? 6.171 -16.735 -3.421 1.00 94.50 123 PHE A N 1
ATOM 973 C CA . PHE A 1 123 ? 6.673 -16.298 -2.120 1.00 94.50 123 PHE A CA 1
ATOM 974 C C . PHE A 1 123 ? 6.087 -17.189 -1.030 1.00 94.50 123 PHE A C 1
ATOM 976 O O . PHE A 1 123 ? 4.910 -17.040 -0.686 1.00 94.50 123 PHE A O 1
ATOM 983 N N . PRO A 1 124 ? 6.879 -18.117 -0.470 1.00 94.06 124 PRO A N 1
ATOM 984 C CA . PRO A 1 124 ? 6.539 -18.727 0.800 1.00 94.06 124 PRO A CA 1
ATOM 985 C C . PRO A 1 124 ? 6.326 -17.654 1.870 1.00 94.06 124 PRO A C 1
ATOM 987 O O . PRO A 1 124 ? 6.872 -16.547 1.808 1.00 94.06 124 PRO A O 1
ATOM 990 N N . ARG A 1 125 ? 5.559 -17.996 2.899 1.00 93.50 125 ARG A N 1
ATOM 991 C CA . ARG A 1 125 ? 5.426 -17.148 4.085 1.00 93.50 125 ARG A CA 1
ATOM 992 C C . ARG A 1 125 ? 6.811 -16.852 4.685 1.00 93.50 125 ARG A C 1
ATOM 994 O O . ARG A 1 125 ? 7.627 -17.768 4.791 1.00 93.50 125 ARG A O 1
ATOM 1001 N N . ARG A 1 126 ? 7.065 -15.600 5.096 1.00 91.94 126 ARG A N 1
ATOM 1002 C CA . ARG A 1 126 ? 8.382 -15.085 5.565 1.00 91.94 126 ARG A CA 1
ATOM 1003 C C . ARG A 1 126 ? 9.491 -15.020 4.507 1.00 91.94 126 ARG A C 1
ATOM 1005 O O . ARG A 1 126 ? 10.669 -14.963 4.851 1.00 91.94 126 ARG A O 1
ATOM 1012 N N . SER A 1 127 ? 9.146 -15.136 3.226 1.00 90.25 127 SER A N 1
ATOM 1013 C CA . SER A 1 127 ? 10.125 -15.086 2.143 1.00 90.25 127 SER A CA 1
ATOM 1014 C C . SER A 1 127 ? 9.931 -13.837 1.299 1.00 90.25 127 SER A C 1
ATOM 1016 O O . SER A 1 127 ? 8.943 -13.694 0.573 1.00 90.25 127 SER A O 1
ATOM 1018 N N . GLY A 1 128 ? 10.907 -12.938 1.404 1.00 87.88 128 GLY A N 1
ATOM 1019 C CA . GLY A 1 128 ? 10.898 -11.640 0.750 1.00 87.88 128 GLY A CA 1
ATOM 1020 C C . GLY A 1 128 ? 9.749 -10.740 1.196 1.00 87.88 128 GLY A C 1
ATOM 1021 O O . GLY A 1 128 ? 8.903 -11.124 1.999 1.00 87.88 128 GLY A O 1
ATOM 1022 N N . LEU A 1 129 ? 9.704 -9.527 0.642 1.00 91.19 129 LEU A N 1
ATOM 1023 C CA . LEU A 1 129 ? 8.765 -8.503 1.105 1.00 91.19 129 LEU A CA 1
ATOM 1024 C C . LEU A 1 129 ? 7.289 -8.975 1.113 1.00 91.19 129 LEU A C 1
ATOM 1026 O O . LEU A 1 129 ? 6.651 -8.813 2.153 1.00 91.19 129 LEU A O 1
ATOM 1030 N N . PRO A 1 130 ? 6.744 -9.629 0.061 1.00 94.44 130 PRO A N 1
ATOM 1031 C CA . PRO A 1 130 ? 5.368 -10.139 0.100 1.00 94.44 130 PRO A CA 1
ATOM 1032 C C . PRO A 1 130 ? 5.131 -11.214 1.171 1.00 94.44 130 PRO A C 1
ATOM 1034 O O . PRO A 1 130 ? 4.108 -11.197 1.858 1.00 94.44 130 PRO A O 1
ATOM 1037 N N . GLY A 1 131 ? 6.073 -12.148 1.339 1.00 94.81 131 GLY A N 1
ATOM 1038 C CA . GLY A 1 131 ? 5.975 -13.196 2.353 1.00 94.81 131 GLY A CA 1
ATOM 1039 C C . GLY A 1 131 ? 6.096 -12.653 3.780 1.00 94.81 131 GLY A C 1
ATOM 1040 O O . GLY A 1 131 ? 5.438 -13.171 4.686 1.00 94.81 131 GLY A O 1
ATOM 1041 N N . ASP A 1 132 ? 6.899 -11.607 3.975 1.00 94.19 132 ASP A N 1
ATOM 1042 C CA . ASP A 1 132 ? 7.114 -10.942 5.261 1.00 94.19 132 ASP A CA 1
ATOM 1043 C C . ASP A 1 132 ? 5.896 -10.128 5.697 1.00 94.19 132 ASP A C 1
ATOM 1045 O O . ASP A 1 132 ? 5.481 -10.227 6.855 1.00 94.19 132 ASP A O 1
ATOM 1049 N N . VAL A 1 133 ? 5.275 -9.357 4.795 1.00 96.12 133 VAL A N 1
ATOM 1050 C CA . VAL A 1 133 ? 4.045 -8.625 5.145 1.00 96.12 133 VAL A CA 1
ATOM 1051 C C . VAL A 1 133 ? 2.879 -9.574 5.400 1.00 96.12 133 VAL A C 1
ATOM 1053 O O . VAL A 1 133 ? 2.059 -9.308 6.277 1.00 96.12 133 VAL A O 1
ATOM 1056 N N . TRP A 1 134 ? 2.827 -10.718 4.705 1.00 96.19 134 TRP A N 1
ATOM 1057 C CA . TRP A 1 134 ? 1.849 -11.762 5.002 1.00 96.19 134 TRP A CA 1
ATOM 1058 C C . TRP A 1 134 ? 2.068 -12.360 6.397 1.00 96.19 134 TRP A C 1
ATOM 1060 O O . TRP A 1 134 ? 1.113 -12.480 7.168 1.00 96.19 134 TRP A O 1
ATOM 1070 N N . GLU A 1 135 ? 3.308 -12.706 6.755 1.00 96.00 135 GLU A N 1
ATOM 1071 C CA . GLU A 1 135 ? 3.611 -13.240 8.086 1.00 96.00 135 GLU A CA 1
ATOM 1072 C C . GLU A 1 135 ? 3.236 -12.260 9.191 1.00 96.00 135 GLU A C 1
ATOM 1074 O O . GLU A 1 135 ? 2.527 -12.622 10.133 1.00 96.00 135 GLU A O 1
ATOM 1079 N N . ASN A 1 136 ? 3.747 -11.037 9.076 1.00 95.88 136 ASN A N 1
ATOM 1080 C CA . ASN A 1 136 ? 3.672 -10.048 10.140 1.00 95.88 136 ASN A CA 1
ATOM 1081 C C . ASN A 1 136 ? 2.310 -9.354 10.179 1.00 95.88 136 ASN A C 1
ATOM 1083 O O . ASN A 1 136 ? 1.936 -8.805 11.213 1.00 95.88 136 ASN A O 1
ATOM 1087 N N . ARG A 1 137 ? 1.554 -9.407 9.073 1.00 96.25 137 ARG A N 1
ATOM 1088 C CA . ARG A 1 137 ? 0.265 -8.722 8.887 1.00 96.25 137 ARG A CA 1
ATOM 1089 C C . ARG A 1 137 ? 0.388 -7.210 9.081 1.00 96.25 137 ARG A C 1
ATOM 1091 O O . ARG A 1 137 ? -0.498 -6.550 9.624 1.00 96.25 137 ARG A O 1
ATOM 1098 N N . LEU A 1 138 ? 1.533 -6.693 8.656 1.00 96.50 138 LEU A N 1
ATOM 1099 C CA . LEU A 1 138 ? 1.926 -5.298 8.740 1.00 96.50 138 LEU A CA 1
ATOM 1100 C C . LEU A 1 138 ? 2.333 -4.847 7.349 1.00 96.50 138 LEU A C 1
ATOM 1102 O O . LEU A 1 138 ? 3.016 -5.588 6.640 1.00 96.50 138 LEU A O 1
ATOM 1106 N N . ALA A 1 139 ? 1.925 -3.635 6.978 1.00 97.19 139 ALA A N 1
ATOM 1107 C CA . ALA A 1 139 ? 2.464 -2.995 5.792 1.00 97.19 139 ALA A CA 1
ATOM 1108 C C . ALA A 1 139 ? 3.992 -2.905 5.908 1.00 97.19 139 ALA A C 1
ATOM 1110 O O . ALA A 1 139 ? 4.543 -2.689 6.990 1.00 97.19 139 ALA A O 1
ATOM 1111 N N . GLY A 1 140 ? 4.670 -3.062 4.780 1.00 94.94 140 GLY A N 1
ATOM 1112 C CA . GLY A 1 140 ? 6.119 -2.983 4.701 1.00 94.94 140 GLY A CA 1
ATOM 1113 C C . GLY A 1 140 ? 6.534 -2.232 3.455 1.00 94.94 140 GLY A C 1
ATOM 1114 O O . GLY A 1 140 ? 5.819 -2.212 2.455 1.00 94.94 140 GLY A O 1
ATOM 1115 N N . CYS A 1 141 ? 7.706 -1.620 3.499 1.00 92.69 141 CYS A N 1
ATOM 1116 C CA . CYS A 1 141 ? 8.277 -0.996 2.324 1.00 92.69 141 CYS A CA 1
ATOM 1117 C C . CYS A 1 141 ? 9.792 -1.175 2.309 1.00 92.69 141 CYS A C 1
ATOM 1119 O O . CYS A 1 141 ? 10.421 -1.471 3.328 1.00 92.69 141 CYS A O 1
ATOM 1121 N N . VAL A 1 142 ? 10.374 -1.039 1.127 1.00 89.38 142 VAL A N 1
ATOM 1122 C CA . VAL A 1 142 ? 11.802 -1.228 0.901 1.00 89.38 142 VAL A CA 1
ATOM 1123 C C . VAL A 1 142 ? 12.317 -0.127 -0.011 1.00 89.38 142 VAL A C 1
ATOM 1125 O O . VAL A 1 142 ? 11.742 0.129 -1.067 1.00 89.38 142 VAL A O 1
ATOM 1128 N N . ASN A 1 143 ? 13.412 0.499 0.412 1.00 86.06 143 ASN A N 1
ATOM 1129 C CA . ASN A 1 143 ? 14.220 1.371 -0.431 1.00 86.06 143 ASN A CA 1
ATOM 1130 C C . ASN A 1 143 ? 15.317 0.555 -1.105 1.00 86.06 143 ASN A C 1
ATOM 1132 O O . ASN A 1 143 ? 15.775 -0.451 -0.561 1.00 86.06 143 ASN A O 1
ATOM 1136 N N . ASN A 1 144 ? 15.781 1.040 -2.251 1.00 80.69 144 ASN A N 1
ATOM 1137 C CA . ASN A 1 144 ? 16.848 0.434 -3.033 1.00 80.69 144 ASN A CA 1
ATOM 1138 C C . ASN A 1 144 ? 16.572 -1.053 -3.337 1.00 80.69 144 ASN A C 1
ATOM 1140 O O . ASN A 1 144 ? 17.337 -1.945 -2.958 1.00 80.69 144 ASN A O 1
ATOM 1144 N N . LEU A 1 145 ? 15.450 -1.324 -4.017 1.00 81.81 145 LEU A N 1
ATOM 1145 C CA . LEU A 1 145 ? 15.031 -2.676 -4.422 1.00 81.81 145 LEU A CA 1
ATOM 1146 C C . LEU A 1 14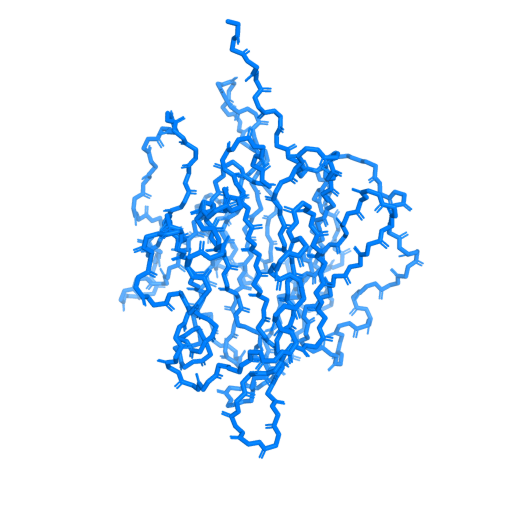5 ? 16.155 -3.456 -5.116 1.00 81.81 145 LEU A C 1
ATOM 1148 O O . LEU A 1 145 ? 16.338 -4.647 -4.856 1.00 81.81 145 LEU A O 1
ATOM 1152 N N . GLY A 1 146 ? 16.931 -2.775 -5.961 1.00 73.12 146 GLY A N 1
ATOM 1153 C CA . GLY A 1 146 ? 18.053 -3.360 -6.688 1.00 73.12 146 GLY A CA 1
ATOM 1154 C C . GLY A 1 146 ? 19.206 -3.870 -5.813 1.00 73.12 146 GLY A C 1
ATOM 1155 O O . GLY A 1 146 ? 19.976 -4.721 -6.263 1.00 73.12 146 GLY A O 1
ATOM 1156 N N . ALA A 1 147 ? 19.327 -3.387 -4.573 1.00 74.44 147 ALA A N 1
ATOM 1157 C CA . ALA A 1 147 ? 20.331 -3.827 -3.602 1.00 74.44 147 ALA A CA 1
ATOM 1158 C C . ALA A 1 147 ? 19.742 -4.646 -2.442 1.00 74.44 147 ALA A C 1
ATOM 1160 O O . ALA A 1 147 ? 20.493 -5.106 -1.580 1.00 74.44 147 ALA A O 1
ATOM 1161 N N . SER A 1 148 ? 18.419 -4.837 -2.397 1.00 73.81 148 SER A N 1
ATOM 1162 C CA . SER A 1 148 ? 17.770 -5.541 -1.293 1.00 73.81 148 SER A CA 1
ATOM 1163 C C . SER A 1 148 ? 18.033 -7.053 -1.369 1.00 73.81 148 SER A C 1
ATOM 1165 O O . SER A 1 148 ? 17.590 -7.702 -2.324 1.00 73.81 148 SER A O 1
ATOM 1167 N N . PRO A 1 149 ? 18.699 -7.656 -0.363 1.00 64.19 149 PRO A N 1
ATOM 1168 C CA . PRO A 1 149 ? 19.006 -9.088 -0.364 1.00 64.19 149 PRO A CA 1
ATOM 1169 C C . PRO A 1 149 ? 17.746 -9.958 -0.262 1.00 64.19 149 PRO A C 1
ATOM 1171 O O . PRO A 1 149 ? 17.749 -11.104 -0.701 1.00 64.19 149 PRO A O 1
ATOM 1174 N N . ASN A 1 150 ? 16.652 -9.401 0.267 1.00 65.50 150 ASN A N 1
ATOM 1175 C CA . ASN A 1 150 ? 15.383 -10.102 0.460 1.00 65.50 150 ASN A CA 1
ATOM 1176 C C . ASN A 1 150 ? 14.421 -9.921 -0.723 1.00 65.50 150 ASN A C 1
ATOM 1178 O O . ASN A 1 150 ? 13.299 -10.426 -0.698 1.00 65.50 150 ASN A O 1
ATOM 1182 N N . PHE A 1 151 ? 14.823 -9.209 -1.778 1.00 71.50 151 PHE A N 1
ATOM 1183 C CA . PHE A 1 151 ? 14.022 -9.101 -2.986 1.00 71.50 151 PHE A CA 1
ATOM 1184 C C . PHE A 1 151 ? 14.513 -10.117 -4.021 1.00 71.50 151 PHE A C 1
ATOM 1186 O O . PHE A 1 151 ? 15.529 -9.913 -4.678 1.00 71.50 151 PHE A O 1
ATOM 1193 N N . MET A 1 152 ? 13.775 -11.221 -4.190 1.00 68.25 152 MET A N 1
ATOM 1194 C CA . MET A 1 152 ? 14.169 -12.333 -5.076 1.00 68.25 152 MET A CA 1
ATOM 1195 C C . MET A 1 152 ? 14.434 -11.919 -6.536 1.00 68.25 152 MET A C 1
ATOM 1197 O O . MET A 1 152 ? 15.119 -12.632 -7.264 1.00 68.25 152 MET A O 1
ATOM 1201 N N . ARG A 1 153 ? 13.900 -10.769 -6.971 1.00 79.44 153 ARG A N 1
ATOM 1202 C CA . ARG A 1 153 ? 14.082 -10.203 -8.317 1.00 79.44 153 ARG A CA 1
ATOM 1203 C C . ARG A 1 153 ? 15.025 -8.987 -8.336 1.00 79.44 153 ARG A C 1
ATOM 1205 O O . ARG A 1 153 ? 14.972 -8.203 -9.280 1.00 79.44 153 ARG A O 1
ATOM 1212 N N . SER A 1 154 ? 15.883 -8.813 -7.327 1.00 76.31 154 SER A N 1
ATOM 1213 C CA . SER A 1 154 ? 16.763 -7.638 -7.159 1.00 76.31 154 SER A CA 1
ATOM 1214 C C . SER A 1 154 ? 17.651 -7.349 -8.358 1.00 76.31 154 SER A C 1
ATOM 1216 O O . SER A 1 154 ? 17.721 -6.200 -8.780 1.00 76.31 154 SER A O 1
ATOM 1218 N N . ALA A 1 155 ? 18.240 -8.367 -8.988 1.00 75.50 155 ALA A N 1
ATOM 1219 C CA . ALA A 1 155 ? 19.028 -8.171 -10.205 1.00 75.50 155 ALA A CA 1
ATOM 1220 C C . ALA A 1 155 ? 18.197 -7.549 -11.347 1.00 75.50 155 ALA A C 1
ATOM 1222 O O . ALA A 1 155 ? 18.631 -6.582 -11.966 1.00 75.50 155 ALA A O 1
ATOM 1223 N N . GLY A 1 156 ? 16.982 -8.060 -11.583 1.00 80.06 156 GLY A N 1
ATOM 1224 C CA . GLY A 1 156 ? 16.079 -7.530 -12.608 1.00 80.06 156 GLY A CA 1
ATOM 1225 C C . GLY A 1 156 ? 15.572 -6.125 -12.275 1.00 80.06 156 GLY A C 1
ATOM 1226 O O . GLY A 1 156 ? 15.568 -5.263 -13.148 1.00 80.06 156 GLY A O 1
ATOM 1227 N N . ALA A 1 157 ? 15.216 -5.871 -11.011 1.00 81.81 157 ALA A N 1
ATOM 1228 C CA . ALA A 1 157 ? 14.815 -4.540 -10.552 1.00 81.81 157 ALA A CA 1
ATOM 1229 C C . ALA A 1 157 ? 15.945 -3.518 -10.694 1.00 81.81 157 ALA A C 1
ATOM 1231 O O . ALA A 1 157 ? 15.707 -2.420 -11.183 1.00 81.81 157 ALA A O 1
ATOM 1232 N N . ARG A 1 158 ? 17.182 -3.894 -10.345 1.00 83.75 158 ARG A N 1
ATOM 1233 C CA . ARG A 1 158 ? 18.358 -3.032 -10.500 1.00 83.75 158 ARG A CA 1
ATOM 1234 C C . ARG A 1 158 ? 18.592 -2.659 -11.957 1.00 83.75 158 ARG A C 1
ATOM 1236 O O . ARG A 1 158 ? 18.806 -1.492 -12.255 1.00 83.75 158 ARG A O 1
ATOM 1243 N N . SER A 1 159 ? 18.571 -3.643 -12.855 1.00 84.31 159 SER A N 1
ATOM 1244 C CA . SER A 1 159 ? 18.766 -3.401 -14.287 1.00 84.31 159 SER A CA 1
ATOM 1245 C C . SER A 1 159 ? 17.661 -2.543 -14.897 1.00 84.31 159 SER A C 1
ATOM 1247 O O . SER A 1 159 ? 17.931 -1.816 -15.845 1.00 84.31 159 SER A O 1
ATOM 1249 N N . ALA A 1 160 ? 16.446 -2.623 -14.356 1.00 86.75 160 ALA A N 1
ATOM 1250 C CA . ALA A 1 160 ? 15.308 -1.850 -14.825 1.00 86.75 160 ALA A CA 1
ATOM 1251 C C . ALA A 1 160 ? 15.136 -0.491 -14.130 1.00 86.75 160 ALA A C 1
ATOM 1253 O O . ALA A 1 160 ? 14.232 0.235 -14.505 1.00 86.75 160 ALA A O 1
ATOM 1254 N N . GLY A 1 161 ? 15.951 -0.137 -13.130 1.00 89.69 161 GLY A N 1
ATOM 1255 C CA . GLY A 1 161 ? 15.824 1.144 -12.421 1.00 89.69 161 GLY A CA 1
ATOM 1256 C C . GLY A 1 161 ? 14.661 1.218 -11.423 1.00 89.69 161 GLY A C 1
ATOM 1257 O O . GLY A 1 161 ? 14.185 2.306 -11.124 1.00 89.69 161 GLY A O 1
ATOM 1258 N N . LEU A 1 162 ? 14.183 0.082 -10.902 1.00 91.38 162 LEU A N 1
ATOM 1259 C CA . LEU A 1 162 ? 13.236 0.079 -9.784 1.00 91.38 162 LEU A CA 1
ATOM 1260 C C . LEU A 1 162 ? 13.954 0.431 -8.478 1.00 91.38 162 LEU A C 1
ATOM 1262 O O . LEU A 1 162 ? 14.877 -0.272 -8.052 1.00 91.38 162 LEU A O 1
ATOM 1266 N N . ASP A 1 163 ? 13.468 1.472 -7.812 1.00 91.19 163 ASP A N 1
ATOM 1267 C CA . ASP A 1 163 ? 14.104 2.047 -6.633 1.00 91.19 163 ASP A CA 1
ATOM 1268 C C . ASP A 1 163 ? 13.409 1.631 -5.342 1.00 91.19 163 ASP A C 1
ATOM 1270 O O . ASP A 1 163 ? 14.084 1.276 -4.375 1.00 91.19 163 ASP A O 1
ATOM 1274 N N . PHE A 1 164 ? 12.077 1.610 -5.314 1.00 91.81 164 PHE A N 1
ATOM 1275 C CA . PHE A 1 164 ? 11.325 1.344 -4.092 1.00 91.81 164 PHE A CA 1
ATOM 1276 C C . PHE A 1 164 ? 10.140 0.404 -4.294 1.00 91.81 164 PHE A C 1
ATOM 1278 O O . PHE A 1 164 ? 9.617 0.260 -5.400 1.00 91.81 164 PHE A O 1
ATOM 1285 N N . GLY A 1 165 ? 9.701 -0.218 -3.197 1.00 92.19 165 GLY A N 1
ATOM 1286 C CA . GLY A 1 165 ? 8.484 -1.022 -3.158 1.00 92.19 165 GLY A CA 1
ATOM 1287 C C . GLY A 1 165 ? 7.665 -0.798 -1.888 1.00 92.19 165 GLY A C 1
ATOM 1288 O O . GLY A 1 165 ? 8.222 -0.790 -0.792 1.00 92.19 165 GLY A O 1
ATOM 1289 N N . LEU A 1 166 ? 6.346 -0.662 -2.035 1.00 95.31 166 LEU A N 1
ATOM 1290 C CA . LEU A 1 166 ? 5.344 -0.651 -0.967 1.00 95.31 166 LEU A CA 1
ATOM 1291 C C . LEU A 1 166 ? 4.530 -1.942 -1.032 1.00 95.31 166 LEU A C 1
ATOM 1293 O O . LEU A 1 166 ? 4.019 -2.307 -2.089 1.00 95.31 166 LEU A O 1
ATOM 1297 N N . CYS A 1 167 ? 4.379 -2.619 0.099 1.00 96.12 167 CYS A N 1
ATOM 1298 C CA . CYS A 1 167 ? 3.672 -3.883 0.182 1.00 96.12 167 CYS A CA 1
ATOM 1299 C C . CYS A 1 167 ? 2.619 -3.858 1.294 1.00 96.12 167 CYS A C 1
ATOM 1301 O O . CYS A 1 167 ? 2.929 -3.556 2.449 1.00 96.12 167 CYS A O 1
ATOM 1303 N N . LEU A 1 168 ? 1.370 -4.161 0.935 1.00 97.56 168 LEU A N 1
ATOM 1304 C CA . LEU A 1 168 ? 0.203 -4.049 1.812 1.00 97.56 168 LEU A CA 1
ATOM 1305 C C . LEU A 1 168 ? -0.513 -5.403 1.922 1.00 97.56 168 LEU A C 1
ATOM 1307 O O . LEU A 1 168 ? -0.993 -5.911 0.903 1.00 97.56 168 LEU A O 1
ATOM 1311 N N . PRO A 1 169 ? -0.600 -6.005 3.120 1.00 96.94 169 PRO A N 1
ATOM 1312 C CA . PRO A 1 169 ? -1.366 -7.224 3.332 1.00 96.94 169 PRO A CA 1
ATOM 1313 C C . PRO A 1 169 ? -2.837 -6.904 3.627 1.00 96.94 169 PRO A C 1
ATOM 1315 O O . PRO A 1 169 ? -3.157 -6.228 4.600 1.00 96.94 169 PRO A O 1
ATOM 1318 N N . PHE A 1 170 ? -3.747 -7.473 2.841 1.00 95.38 170 PHE A N 1
ATOM 1319 C CA . PHE A 1 170 ? -5.187 -7.377 3.065 1.00 95.38 170 PHE A CA 1
ATOM 1320 C C . PHE A 1 170 ? -5.692 -8.665 3.694 1.00 95.38 170 PHE A C 1
ATOM 1322 O O . PHE A 1 170 ? -5.614 -9.743 3.101 1.00 95.38 170 PHE A O 1
ATOM 1329 N N . MET A 1 171 ? -6.206 -8.555 4.912 1.00 93.50 171 MET A N 1
ATOM 1330 C CA . MET A 1 171 ? -6.700 -9.687 5.683 1.00 93.50 171 MET A CA 1
ATOM 1331 C C . MET A 1 171 ? -8.215 -9.820 5.512 1.00 93.50 171 MET A C 1
ATOM 1333 O O . MET A 1 171 ? -8.954 -8.856 5.697 1.00 93.50 171 MET A O 1
ATOM 1337 N N . LYS A 1 172 ? -8.690 -11.026 5.190 1.00 89.25 172 LYS A N 1
ATOM 1338 C CA . LYS A 1 172 ? -10.126 -11.337 5.131 1.00 89.25 172 L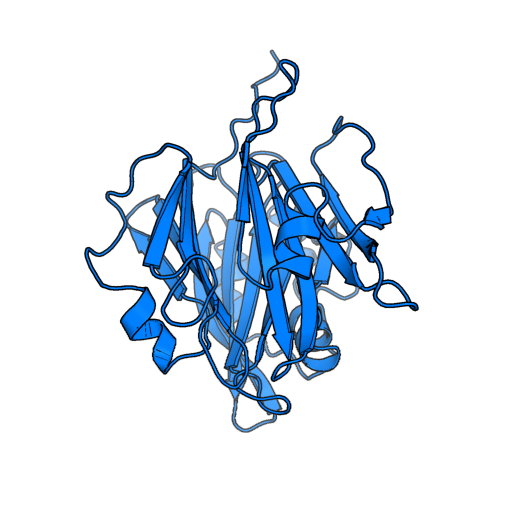YS A CA 1
ATOM 1339 C C . LYS A 1 172 ? -10.702 -11.570 6.524 1.00 89.25 172 LYS A C 1
ATOM 1341 O O . LYS A 1 172 ? -11.809 -11.139 6.828 1.00 89.25 172 LYS A O 1
ATOM 1346 N N . THR A 1 173 ? -9.925 -12.242 7.368 1.00 89.81 173 THR A N 1
ATOM 1347 C CA . THR A 1 173 ? -10.196 -12.457 8.794 1.00 89.81 173 THR A CA 1
ATOM 1348 C C . THR A 1 173 ? -8.906 -12.237 9.579 1.00 89.81 173 THR A C 1
ATOM 1350 O O . THR A 1 173 ? -7.850 -11.981 9.006 1.00 89.81 173 THR A O 1
ATOM 1353 N N . GLU A 1 174 ? -8.937 -12.378 10.902 1.00 90.69 174 GLU A N 1
ATOM 1354 C CA . GLU A 1 174 ? -7.712 -12.321 11.702 1.00 90.69 174 GLU A CA 1
ATOM 1355 C C . GLU A 1 174 ? -6.698 -13.432 11.357 1.00 90.69 174 GLU A C 1
ATOM 1357 O O . GLU A 1 174 ? -5.540 -13.320 11.743 1.00 90.69 174 GLU A O 1
ATOM 1362 N N . HIS A 1 175 ? -7.086 -14.491 10.636 1.00 91.00 175 HIS A N 1
ATOM 1363 C CA . HIS A 1 175 ? -6.206 -15.615 10.285 1.00 91.00 175 HIS A CA 1
ATOM 1364 C C . HIS A 1 175 ? -6.038 -15.833 8.778 1.00 91.00 175 HIS A C 1
ATOM 1366 O O . HIS A 1 175 ? -5.046 -16.435 8.367 1.00 91.00 175 HIS A O 1
ATOM 1372 N N . GLU A 1 176 ? -6.962 -15.333 7.960 1.00 91.81 176 GLU A N 1
ATOM 1373 C CA . GLU A 1 176 ? -7.007 -15.573 6.519 1.00 91.81 176 GLU A CA 1
ATOM 1374 C C . GLU A 1 176 ? -6.554 -14.327 5.748 1.00 91.81 176 GLU A C 1
ATOM 1376 O O . GLU A 1 176 ? -7.135 -13.249 5.886 1.00 91.81 176 GLU A O 1
ATOM 1381 N N . LEU A 1 177 ? -5.521 -14.480 4.918 1.00 94.31 177 LEU A N 1
ATOM 1382 C CA . LEU A 1 177 ? -5.082 -13.452 3.975 1.00 94.31 177 LEU A CA 1
ATOM 1383 C C . LEU A 1 177 ? -6.021 -13.439 2.759 1.00 94.31 177 LEU A C 1
ATOM 1385 O O . LEU A 1 177 ? -6.226 -14.480 2.140 1.00 94.31 177 LEU A O 1
ATOM 1389 N N . ALA A 1 178 ? -6.538 -12.266 2.391 1.00 94.44 178 ALA A N 1
ATOM 1390 C CA . ALA A 1 178 ? -7.265 -12.067 1.138 1.00 94.44 178 ALA A CA 1
ATOM 1391 C C . ALA A 1 178 ? -6.293 -11.918 -0.041 1.00 94.44 178 ALA A C 1
ATOM 1393 O O . ALA A 1 178 ? -6.394 -12.627 -1.039 1.00 94.44 178 ALA A O 1
ATOM 1394 N N . SER A 1 179 ? -5.340 -10.993 0.086 1.00 96.12 179 SER A N 1
ATOM 1395 C CA . SER A 1 179 ? -4.342 -10.682 -0.940 1.00 96.12 179 SER A CA 1
ATOM 1396 C C . SER A 1 179 ? -3.200 -9.849 -0.362 1.00 96.12 179 SER A C 1
ATOM 1398 O O . SER A 1 179 ? -3.351 -9.219 0.679 1.00 96.12 179 SER A O 1
ATOM 1400 N N . VAL A 1 180 ? -2.087 -9.767 -1.079 1.00 97.50 180 VAL A N 1
ATOM 1401 C CA . VAL A 1 180 ? -1.024 -8.782 -0.861 1.00 97.50 180 VAL A CA 1
ATOM 1402 C C . VAL A 1 180 ? -0.926 -7.892 -2.098 1.00 97.50 180 VAL A C 1
ATOM 1404 O O . VAL A 1 180 ? -0.805 -8.408 -3.207 1.00 97.50 180 VAL A O 1
ATOM 1407 N N . LEU A 1 181 ? -0.963 -6.572 -1.913 1.00 98.00 181 LEU A N 1
ATOM 1408 C CA . LEU A 1 181 ? -0.567 -5.610 -2.945 1.00 98.00 181 LEU A CA 1
ATOM 1409 C C . LEU A 1 181 ? 0.943 -5.394 -2.864 1.00 98.00 181 LEU A C 1
ATOM 1411 O O . LEU A 1 181 ? 1.467 -5.179 -1.773 1.00 98.00 181 LEU A O 1
ATOM 1415 N N . LEU A 1 182 ? 1.625 -5.384 -4.002 1.00 96.94 182 LEU A N 1
ATOM 1416 C CA . LEU A 1 182 ? 2.986 -4.880 -4.144 1.00 96.94 182 LEU A CA 1
ATOM 1417 C C . LEU A 1 182 ? 3.001 -3.795 -5.225 1.00 96.94 182 LEU A C 1
ATOM 1419 O O . LEU A 1 182 ? 2.723 -4.072 -6.388 1.00 96.94 182 LEU A O 1
ATOM 1423 N N . VAL A 1 183 ? 3.330 -2.568 -4.832 1.00 96.56 183 VAL A N 1
ATOM 1424 C CA . VAL A 1 183 ? 3.555 -1.430 -5.731 1.00 96.56 183 VAL A CA 1
ATOM 1425 C C . VAL A 1 183 ? 5.048 -1.157 -5.780 1.00 96.56 183 VAL A C 1
ATOM 1427 O O . VAL A 1 183 ? 5.685 -1.082 -4.732 1.00 96.56 183 VAL A O 1
ATOM 1430 N N . MET A 1 184 ? 5.618 -1.021 -6.971 1.00 94.81 184 MET A N 1
ATOM 1431 C CA . MET A 1 184 ? 7.038 -0.737 -7.176 1.00 94.81 184 MET A CA 1
ATOM 1432 C C . MET A 1 184 ? 7.199 0.434 -8.137 1.00 94.81 184 MET A C 1
ATOM 1434 O O . MET A 1 184 ? 6.441 0.537 -9.101 1.00 94.81 184 MET A O 1
ATOM 1438 N N . GLY A 1 185 ? 8.191 1.287 -7.896 1.00 93.62 185 GLY A N 1
ATOM 1439 C CA . GLY A 1 185 ? 8.448 2.462 -8.724 1.00 93.62 185 GLY A CA 1
ATOM 1440 C C . GLY A 1 185 ? 9.912 2.891 -8.730 1.00 93.62 185 GLY A C 1
ATOM 1441 O O . GLY A 1 185 ? 10.729 2.395 -7.949 1.00 93.62 185 GLY A O 1
ATOM 1442 N N . SER A 1 186 ? 10.227 3.820 -9.629 1.00 92.38 186 SER A N 1
ATOM 1443 C CA . SER A 1 186 ? 11.503 4.541 -9.675 1.00 92.38 186 SER A CA 1
ATOM 1444 C C . SER A 1 186 ? 11.382 5.925 -9.031 1.00 92.38 186 SER A C 1
ATOM 1446 O O . SER A 1 186 ? 10.295 6.493 -8.971 1.00 92.38 186 SER A O 1
ATOM 1448 N N . TYR A 1 187 ? 12.501 6.491 -8.583 1.00 89.62 187 TYR A N 1
ATOM 1449 C CA . TYR A 1 187 ? 12.602 7.895 -8.191 1.00 89.62 187 TYR A CA 1
ATOM 1450 C C . TYR A 1 187 ? 12.738 8.847 -9.383 1.00 89.62 187 TYR A C 1
ATOM 1452 O O . TYR A 1 187 ? 12.530 10.041 -9.215 1.00 89.62 187 TYR A O 1
ATOM 1460 N N . GLN A 1 188 ? 13.069 8.364 -10.586 1.00 87.69 188 GLN A N 1
ATOM 1461 C CA . GLN A 1 188 ? 13.178 9.240 -11.759 1.00 87.69 188 GLN A CA 1
ATOM 1462 C C . GLN A 1 188 ? 11.827 9.879 -12.114 1.00 87.69 188 GLN A C 1
ATOM 1464 O O . GLN A 1 188 ? 11.760 11.067 -12.419 1.00 87.69 188 GLN A O 1
ATOM 1469 N N . LEU A 1 189 ? 10.765 9.075 -12.064 1.00 89.75 189 LEU A N 1
ATOM 1470 C CA . LEU A 1 189 ? 9.376 9.499 -12.185 1.00 89.75 189 LEU A CA 1
ATOM 1471 C C . LEU A 1 189 ? 8.596 8.804 -11.067 1.00 89.75 189 LEU A C 1
ATOM 1473 O O . LEU A 1 189 ? 8.189 7.651 -11.232 1.00 89.75 189 LEU A O 1
ATOM 1477 N N . PRO A 1 190 ? 8.473 9.445 -9.895 1.00 88.25 190 PRO A N 1
ATOM 1478 C CA . PRO A 1 190 ? 7.887 8.820 -8.721 1.00 88.25 190 PRO A CA 1
ATOM 1479 C C . PRO A 1 190 ? 6.394 8.549 -8.920 1.00 88.25 190 PRO A C 1
ATOM 1481 O O . PRO A 1 190 ? 5.648 9.387 -9.425 1.00 88.25 190 PRO A O 1
ATOM 1484 N N . LEU A 1 191 ? 5.933 7.382 -8.457 1.00 90.31 191 LEU A N 1
ATOM 1485 C CA . LEU A 1 191 ? 4.495 7.131 -8.298 1.00 90.31 191 LEU A CA 1
ATOM 1486 C C . LEU A 1 191 ? 3.887 8.040 -7.227 1.00 90.31 191 LEU A C 1
ATOM 1488 O O . LEU A 1 191 ? 2.729 8.418 -7.339 1.00 90.31 191 LEU A O 1
ATOM 1492 N N . VAL A 1 192 ? 4.661 8.324 -6.179 1.00 88.12 192 VAL A N 1
ATOM 1493 C CA . VAL A 1 192 ? 4.281 9.079 -4.980 1.00 88.12 192 VAL A CA 1
ATOM 1494 C C . VAL A 1 192 ? 5.527 9.784 -4.443 1.00 88.12 192 VAL A C 1
ATOM 1496 O O . VAL A 1 192 ? 6.626 9.229 -4.547 1.00 88.12 192 VAL A O 1
ATOM 1499 N N . SER A 1 193 ? 5.381 10.982 -3.877 1.00 87.00 193 SER A N 1
ATOM 1500 C CA . SER A 1 193 ? 6.522 11.765 -3.375 1.00 87.00 193 SER A CA 1
ATOM 1501 C C . SER A 1 193 ? 7.057 11.217 -2.047 1.00 87.00 193 SER A C 1
ATOM 1503 O O . SER A 1 193 ? 8.263 11.253 -1.778 1.00 87.00 193 SER A O 1
ATOM 1505 N N . GLU A 1 194 ? 6.161 10.651 -1.237 1.00 90.44 194 GLU A N 1
ATOM 1506 C CA . GLU A 1 194 ? 6.484 10.047 0.047 1.00 90.44 194 GLU A CA 1
ATOM 1507 C C . GLU A 1 194 ? 5.492 8.943 0.436 1.00 90.44 194 GLU A C 1
ATOM 1509 O O . GLU A 1 194 ? 4.299 9.010 0.140 1.00 90.44 194 GLU A O 1
ATOM 1514 N N . VAL A 1 195 ? 6.001 7.932 1.140 1.00 93.44 195 VAL A N 1
ATOM 1515 C CA . VAL A 1 195 ? 5.236 6.898 1.835 1.00 93.44 195 VAL A CA 1
ATOM 1516 C C . VAL A 1 195 ? 5.745 6.787 3.261 1.00 93.44 195 VAL A C 1
ATOM 1518 O O . VAL A 1 195 ? 6.946 6.618 3.479 1.00 93.44 195 VAL A O 1
ATOM 1521 N N . GLU A 1 196 ? 4.845 6.766 4.236 1.00 95.75 196 GLU A N 1
ATOM 1522 C CA . GLU A 1 196 ? 5.186 6.422 5.613 1.00 95.75 196 GLU A CA 1
ATOM 1523 C C . GLU A 1 196 ? 4.282 5.308 6.139 1.00 95.75 196 GLU A C 1
ATOM 1525 O O . GLU A 1 196 ? 3.102 5.198 5.801 1.00 95.75 196 GLU A O 1
ATOM 1530 N N . ILE A 1 197 ? 4.857 4.465 6.993 1.00 97.81 197 ILE A N 1
ATOM 1531 C CA . ILE A 1 197 ? 4.141 3.393 7.680 1.00 97.81 197 ILE A CA 1
ATOM 1532 C C . ILE A 1 197 ? 4.235 3.658 9.172 1.00 97.81 197 ILE A C 1
ATOM 1534 O O . ILE A 1 197 ? 5.327 3.670 9.742 1.00 97.81 197 ILE A O 1
ATOM 1538 N N . TRP A 1 198 ? 3.080 3.831 9.796 1.00 98.38 198 TRP A N 1
ATOM 1539 C CA . TRP A 1 198 ? 2.915 4.175 11.197 1.00 98.38 198 TRP A CA 1
ATOM 1540 C C . TRP A 1 198 ? 2.306 3.007 11.962 1.00 98.38 198 TRP A C 1
ATOM 1542 O O . TRP A 1 198 ? 1.364 2.365 11.491 1.00 98.38 198 TRP A O 1
ATOM 1552 N N . LEU A 1 199 ? 2.828 2.738 13.153 1.00 98.31 199 LEU A N 1
ATOM 1553 C CA . LEU A 1 199 ? 2.290 1.749 14.086 1.00 98.31 199 LEU A CA 1
ATOM 1554 C C . LEU A 1 199 ? 1.807 2.465 15.341 1.00 98.31 199 LEU A C 1
ATOM 1556 O O . LEU A 1 199 ? 2.357 3.505 15.685 1.00 98.31 199 LEU A O 1
ATOM 1560 N N . LEU A 1 200 ? 0.812 1.906 16.033 1.00 97.75 200 LEU A N 1
ATOM 1561 C CA . LEU A 1 200 ? 0.493 2.370 17.384 1.00 97.75 200 LEU A CA 1
ATOM 1562 C C . LEU A 1 200 ? 1.732 2.237 18.274 1.00 97.75 200 LEU A C 1
ATOM 1564 O O . LEU A 1 200 ? 2.454 1.239 18.189 1.00 97.75 200 LEU A O 1
ATOM 1568 N N . ASP A 1 201 ? 1.966 3.241 19.115 1.00 95.81 201 ASP A N 1
ATOM 1569 C CA . ASP A 1 201 ? 2.971 3.139 20.168 1.00 95.81 201 ASP A CA 1
ATOM 1570 C C . ASP A 1 201 ? 2.593 2.056 21.197 1.00 95.81 201 ASP A C 1
ATOM 1572 O O . ASP A 1 201 ? 1.505 1.471 21.164 1.00 95.81 201 ASP A O 1
ATOM 1576 N N . GLN A 1 202 ? 3.510 1.758 22.120 1.00 92.69 202 GLN A N 1
ATOM 1577 C CA . GLN A 1 202 ? 3.298 0.708 23.125 1.00 92.69 202 GLN A CA 1
ATOM 1578 C C . GLN A 1 202 ? 2.097 0.981 24.044 1.00 92.69 202 GLN A C 1
ATOM 1580 O O . GLN A 1 202 ? 1.507 0.038 24.568 1.00 92.69 202 GLN A O 1
ATOM 1585 N N . GLU A 1 203 ? 1.742 2.250 24.241 1.00 92.81 203 GLU A N 1
ATOM 1586 C CA . GLU A 1 203 ? 0.656 2.683 25.124 1.00 92.81 203 GLU A CA 1
ATOM 1587 C C . GLU A 1 203 ? -0.691 2.772 24.385 1.00 92.81 20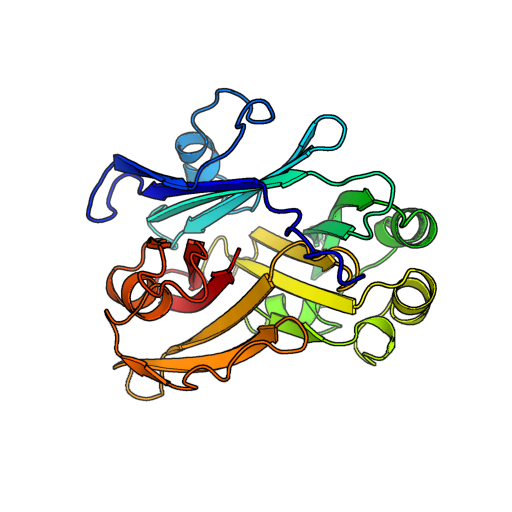3 GLU A C 1
ATOM 1589 O O . GLU A 1 203 ? -1.742 2.873 25.015 1.00 92.81 203 GLU A O 1
ATOM 1594 N N . GLY A 1 204 ? -0.677 2.715 23.050 1.00 91.94 204 GLY A N 1
ATOM 1595 C CA . GLY A 1 204 ? -1.841 2.919 22.195 1.00 91.94 204 GLY A CA 1
ATOM 1596 C C . GLY A 1 204 ? -2.358 4.360 22.195 1.00 91.94 204 GLY A C 1
ATOM 1597 O O . GLY A 1 204 ? -3.522 4.574 21.858 1.00 91.94 204 GLY A O 1
ATOM 1598 N N . THR A 1 205 ? -1.536 5.340 22.589 1.00 93.19 205 THR A N 1
ATOM 1599 C CA . THR A 1 205 ? -1.949 6.755 22.720 1.00 93.19 205 THR A CA 1
ATOM 1600 C C . THR A 1 205 ? -1.480 7.637 21.562 1.00 93.19 205 THR A C 1
ATOM 1602 O O . THR A 1 205 ? -1.988 8.746 21.363 1.00 93.19 205 THR A O 1
ATOM 1605 N N . GLY A 1 206 ? -0.562 7.120 20.753 1.00 97.12 206 GLY A N 1
ATOM 1606 C CA . GLY A 1 206 ? -0.021 7.764 19.571 1.00 97.12 206 GLY A CA 1
ATOM 1607 C C . GLY A 1 206 ? 0.487 6.757 18.548 1.00 97.12 206 GLY A C 1
ATOM 1608 O O . GLY A 1 206 ? 0.199 5.558 18.601 1.00 97.12 206 GLY A O 1
ATOM 1609 N N . LEU A 1 207 ? 1.231 7.278 17.582 1.00 98.25 207 LEU A N 1
ATOM 1610 C CA . LEU A 1 207 ? 1.854 6.540 16.501 1.00 98.25 207 LEU A CA 1
ATOM 1611 C C . LEU A 1 207 ? 3.370 6.719 16.533 1.00 98.25 207 LEU A C 1
ATOM 1613 O O . LEU A 1 207 ? 3.867 7.814 16.797 1.00 98.25 207 LEU A O 1
ATOM 1617 N N . GLU A 1 208 ? 4.094 5.665 16.170 1.00 98.06 208 GLU A N 1
ATOM 1618 C CA . GLU A 1 208 ? 5.522 5.693 15.866 1.00 98.06 208 GLU A CA 1
ATOM 1619 C C . GLU A 1 208 ? 5.744 5.310 14.400 1.00 98.06 208 GLU A C 1
ATOM 1621 O O . GLU A 1 208 ? 5.201 4.315 13.901 1.00 98.06 208 GLU A O 1
ATOM 1626 N N . ARG A 1 209 ? 6.551 6.102 13.689 1.00 97.25 209 ARG A N 1
ATOM 1627 C CA . ARG A 1 209 ? 6.882 5.831 12.291 1.00 97.25 209 ARG A CA 1
ATOM 1628 C C . ARG A 1 209 ? 7.831 4.648 12.209 1.00 97.25 209 ARG A C 1
ATOM 1630 O O . ARG A 1 209 ? 8.975 4.710 12.659 1.00 97.25 209 ARG A O 1
ATOM 1637 N N . LYS A 1 210 ? 7.371 3.578 11.574 1.00 96.25 210 LYS A N 1
ATOM 1638 C CA . LYS A 1 210 ? 8.147 2.362 11.356 1.00 96.25 210 LYS A CA 1
ATOM 1639 C C . LYS A 1 210 ? 8.987 2.427 10.088 1.00 96.25 210 LYS A C 1
ATOM 1641 O O . LYS A 1 210 ? 10.131 1.976 10.097 1.00 96.25 210 LYS A O 1
ATOM 1646 N N . HIS A 1 211 ? 8.425 2.980 9.017 1.00 94.75 211 HIS A N 1
ATOM 1647 C CA . HIS A 1 211 ? 9.118 3.138 7.746 1.00 94.75 211 HIS A CA 1
ATOM 1648 C C . HIS A 1 211 ? 8.792 4.475 7.086 1.00 94.75 211 HIS A C 1
ATOM 1650 O O . HIS A 1 211 ? 7.711 5.023 7.295 1.00 94.75 211 HIS A O 1
ATOM 1656 N N . ARG A 1 212 ? 9.734 4.960 6.271 1.00 93.06 212 ARG A N 1
ATOM 1657 C CA . ARG A 1 212 ? 9.586 6.127 5.404 1.00 93.06 212 ARG A CA 1
ATOM 1658 C C . ARG A 1 212 ? 10.336 5.897 4.097 1.00 93.06 212 ARG A C 1
ATOM 1660 O O . ARG A 1 212 ? 11.489 5.462 4.114 1.00 93.06 212 ARG A O 1
ATOM 1667 N N . ILE A 1 213 ? 9.681 6.205 2.991 1.00 91.19 213 ILE A N 1
ATOM 1668 C CA . ILE A 1 213 ? 10.259 6.330 1.655 1.00 91.19 213 ILE A CA 1
ATOM 1669 C C . ILE A 1 213 ? 9.936 7.739 1.213 1.00 91.19 213 ILE A C 1
ATOM 1671 O O . ILE A 1 213 ? 8.769 8.097 1.203 1.00 91.19 213 ILE A O 1
ATOM 1675 N N . ALA A 1 214 ? 10.940 8.531 0.881 1.00 89.12 214 ALA A N 1
ATOM 1676 C CA . ALA A 1 214 ? 10.736 9.902 0.452 1.00 89.12 214 ALA A CA 1
ATOM 1677 C C . ALA A 1 214 ? 11.739 10.241 -0.643 1.00 89.12 214 ALA A C 1
ATOM 1679 O O . ALA A 1 214 ? 12.837 9.675 -0.681 1.00 89.12 214 ALA A O 1
ATOM 1680 N N . MET A 1 215 ? 11.351 11.156 -1.525 1.00 83.56 215 MET A N 1
ATOM 1681 C CA . MET A 1 215 ? 12.253 11.704 -2.530 1.00 83.56 215 MET A CA 1
ATOM 1682 C C . MET A 1 215 ? 13.457 12.403 -1.892 1.00 83.56 215 MET A C 1
ATOM 1684 O O . MET A 1 215 ? 13.396 12.909 -0.768 1.00 83.56 215 MET A O 1
ATOM 1688 N N . GLU A 1 216 ? 14.563 12.459 -2.632 1.00 80.38 216 GLU A N 1
ATOM 1689 C CA . GLU A 1 216 ? 15.742 13.205 -2.200 1.00 80.38 216 GLU A CA 1
ATOM 1690 C C . GLU A 1 216 ? 15.389 14.683 -1.965 1.00 80.38 216 GLU A C 1
ATOM 1692 O O . GLU A 1 216 ? 14.710 15.312 -2.774 1.00 80.38 216 GLU A O 1
ATOM 1697 N N . GLY A 1 217 ? 15.837 15.231 -0.833 1.00 79.31 217 GLY A N 1
ATOM 1698 C CA . GLY A 1 217 ? 15.524 16.603 -0.428 1.00 79.31 217 GLY A CA 1
ATOM 1699 C C . GLY A 1 217 ? 14.204 16.772 0.331 1.00 79.31 217 GLY A C 1
ATOM 1700 O O . GLY A 1 217 ? 13.906 17.891 0.746 1.00 79.31 217 GLY A O 1
ATOM 1701 N N . ALA A 1 218 ? 13.439 15.698 0.567 1.00 81.75 218 ALA A N 1
ATOM 1702 C CA . ALA A 1 218 ? 12.272 15.756 1.443 1.00 81.75 218 ALA A CA 1
ATOM 1703 C C . ALA A 1 218 ? 12.663 16.223 2.858 1.00 81.75 218 ALA A C 1
ATOM 1705 O O . ALA A 1 218 ? 13.634 15.738 3.445 1.00 81.75 218 ALA A O 1
ATOM 1706 N N . ALA A 1 219 ? 11.894 17.165 3.413 1.00 83.25 219 ALA A N 1
ATOM 1707 C CA . ALA A 1 219 ? 12.124 17.697 4.754 1.00 83.25 219 ALA A CA 1
ATOM 1708 C C . ALA A 1 219 ? 12.015 16.593 5.814 1.00 83.25 219 ALA A C 1
ATOM 1710 O O . ALA A 1 219 ? 11.250 15.646 5.656 1.00 83.25 219 ALA A O 1
ATOM 1711 N N . GLU A 1 220 ? 12.749 16.697 6.921 1.00 85.00 220 GLU A N 1
ATOM 1712 C CA . GLU A 1 220 ? 12.545 15.764 8.030 1.00 85.00 220 GLU A CA 1
ATOM 1713 C C . GLU A 1 220 ? 11.157 15.942 8.647 1.00 85.00 220 GLU A C 1
ATOM 1715 O O . GLU A 1 220 ? 10.728 17.056 8.944 1.00 85.00 220 GLU A O 1
ATOM 1720 N N . THR A 1 221 ? 10.467 14.824 8.858 1.00 85.56 221 THR A N 1
ATOM 1721 C CA . THR A 1 221 ? 9.140 14.781 9.477 1.00 85.56 221 THR A CA 1
ATOM 1722 C C . THR A 1 221 ? 9.208 14.038 10.814 1.00 85.56 221 THR A C 1
ATOM 1724 O O . THR A 1 221 ? 10.084 13.178 10.995 1.00 85.56 221 THR A O 1
ATOM 1727 N N . PRO A 1 222 ? 8.310 14.349 11.773 1.00 90.19 222 PRO A N 1
ATOM 1728 C CA . PRO A 1 222 ? 8.309 13.722 13.092 1.00 90.19 222 PRO A CA 1
ATOM 1729 C C . PRO A 1 222 ? 8.314 12.192 13.024 1.00 90.19 222 PRO A C 1
ATOM 1731 O O . PRO A 1 222 ? 7.706 11.589 12.149 1.00 90.19 222 PRO A O 1
ATOM 1734 N N . THR A 1 223 ? 8.975 11.540 13.979 1.00 95.69 223 THR A N 1
ATOM 1735 C CA . THR A 1 223 ? 8.956 10.071 14.109 1.00 95.69 223 THR A CA 1
ATOM 1736 C C . THR A 1 223 ? 7.849 9.571 15.033 1.00 95.69 223 THR A C 1
ATOM 1738 O O . THR A 1 223 ? 7.610 8.365 15.100 1.00 95.69 223 THR A O 1
ATOM 1741 N N . LYS A 1 224 ? 7.176 10.485 15.742 1.00 96.69 224 LYS A N 1
ATOM 1742 C CA . LYS A 1 224 ? 6.027 10.216 16.607 1.00 96.69 224 LYS A CA 1
ATOM 1743 C C . LYS A 1 224 ? 4.914 11.217 16.332 1.00 96.69 224 LYS A C 1
ATOM 1745 O O . LYS A 1 224 ? 5.201 12.360 15.987 1.00 9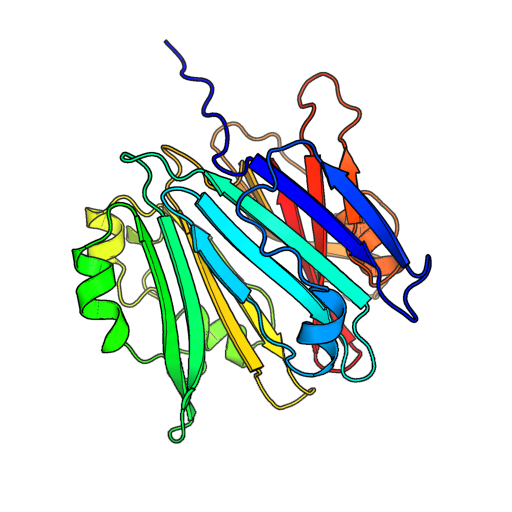6.69 224 LYS A O 1
ATOM 1750 N N . MET A 1 225 ? 3.673 10.790 16.523 1.00 95.00 225 MET A N 1
ATOM 1751 C CA . MET A 1 225 ? 2.478 11.594 16.263 1.00 95.00 225 MET A CA 1
ATOM 1752 C C . MET A 1 225 ? 1.371 11.217 17.248 1.00 95.00 225 MET A C 1
ATOM 1754 O O . MET A 1 225 ? 1.235 10.045 17.594 1.00 95.00 225 MET A O 1
ATOM 1758 N N . ARG A 1 226 ? 0.567 12.177 17.716 1.00 96.62 226 ARG A N 1
ATOM 1759 C CA . ARG A 1 226 ? -0.591 11.863 18.571 1.00 96.62 226 ARG A CA 1
ATOM 1760 C C . ARG A 1 226 ? -1.755 11.324 17.744 1.00 96.62 226 ARG A C 1
ATOM 1762 O O . ARG A 1 226 ? -1.921 11.660 16.573 1.00 96.62 226 ARG A O 1
ATOM 1769 N N . LEU A 1 227 ? -2.629 10.539 18.369 1.00 96.19 227 LEU A N 1
ATOM 1770 C CA . LEU A 1 227 ? -3.927 10.236 17.765 1.00 96.19 227 LEU A CA 1
ATOM 1771 C C . LEU A 1 227 ? -4.709 11.539 17.507 1.00 96.19 227 LEU A C 1
ATOM 1773 O O . LEU A 1 227 ? -4.739 12.435 18.347 1.00 96.19 227 LEU A O 1
ATOM 1777 N N . GLY A 1 228 ? -5.322 11.644 16.327 1.00 92.12 228 GLY A N 1
ATOM 1778 C CA . GLY A 1 228 ? -6.020 12.843 15.848 1.00 92.12 228 GLY A CA 1
ATOM 1779 C C . GLY A 1 228 ? -5.137 13.907 15.181 1.00 92.12 228 GLY A C 1
ATOM 1780 O O . GLY A 1 228 ? -5.677 14.800 14.536 1.00 92.12 228 GLY A O 1
ATOM 1781 N N . GLU A 1 229 ? -3.810 13.821 15.301 1.00 91.50 229 GLU A N 1
ATOM 1782 C CA . GLU A 1 229 ? -2.871 14.759 14.675 1.00 91.50 229 GLU A CA 1
ATOM 1783 C C . GLU A 1 229 ? -2.575 14.362 13.221 1.00 91.50 229 GLU A C 1
ATOM 1785 O O . GLU A 1 229 ? -2.381 13.185 12.923 1.00 91.50 229 GLU A O 1
ATOM 1790 N N . GLY A 1 230 ? -2.534 15.335 12.304 1.00 89.62 230 GLY A N 1
ATOM 1791 C CA . GLY A 1 230 ? -2.244 15.090 10.887 1.00 89.62 230 GLY A CA 1
ATOM 1792 C C . GLY A 1 230 ? -3.183 14.076 10.213 1.00 89.62 230 GLY A C 1
ATOM 1793 O O . GLY A 1 230 ? -4.218 13.679 10.755 1.00 89.62 230 GLY A O 1
ATOM 1794 N N . ALA A 1 231 ? -2.829 13.630 9.004 1.00 91.00 231 ALA A N 1
ATOM 1795 C CA . ALA A 1 231 ? -3.630 12.625 8.304 1.00 91.00 231 ALA A CA 1
ATOM 1796 C C . ALA A 1 231 ? -3.543 11.253 8.996 1.00 91.00 231 ALA A C 1
ATOM 1798 O O . ALA A 1 231 ? -4.568 10.608 9.225 1.00 91.00 231 ALA A O 1
ATOM 1799 N N . ALA A 1 232 ? -2.329 10.814 9.357 1.00 95.31 232 ALA A N 1
ATOM 1800 C CA . ALA A 1 232 ? -2.094 9.485 9.919 1.00 95.31 232 ALA A CA 1
ATOM 1801 C C . ALA A 1 232 ? -2.686 9.318 11.326 1.00 95.31 232 ALA A C 1
ATOM 1803 O O . ALA A 1 232 ? -3.383 8.332 11.583 1.00 95.31 232 ALA A O 1
ATOM 1804 N N . GLY A 1 233 ? -2.484 10.290 12.220 1.00 96.00 233 GLY A N 1
ATOM 1805 C CA . GLY A 1 233 ? -3.062 10.267 13.562 1.00 96.00 233 GLY A CA 1
ATOM 1806 C C . GLY A 1 233 ? -4.586 10.336 13.527 1.00 96.00 233 GLY A C 1
ATOM 1807 O O . GLY A 1 233 ? -5.239 9.613 14.285 1.00 96.00 233 GLY A O 1
ATOM 1808 N N . TYR A 1 234 ? -5.176 11.128 12.623 1.00 94.19 234 TYR A N 1
ATOM 1809 C CA . TYR A 1 234 ? -6.628 11.127 12.417 1.00 94.19 234 TYR A CA 1
ATOM 1810 C C . TYR A 1 234 ? -7.133 9.764 11.928 1.00 94.19 234 TYR A C 1
ATOM 1812 O O . TYR A 1 234 ? -8.061 9.209 12.516 1.00 94.19 234 TYR A O 1
ATOM 1820 N N . ALA A 1 235 ? -6.511 9.197 10.890 1.00 95.31 235 ALA A N 1
ATOM 1821 C CA . ALA A 1 235 ? -6.909 7.905 10.335 1.00 95.31 235 ALA A CA 1
ATOM 1822 C C . ALA A 1 235 ? -6.815 6.771 11.373 1.00 95.31 235 ALA A C 1
ATOM 1824 O O . ALA A 1 235 ? -7.683 5.895 11.415 1.00 95.31 235 ALA A O 1
ATOM 1825 N N . ALA A 1 236 ? -5.809 6.815 12.255 1.00 96.44 236 ALA A N 1
ATOM 1826 C CA . ALA A 1 236 ? -5.684 5.898 13.385 1.00 96.44 236 ALA A CA 1
ATOM 1827 C C . ALA A 1 236 ? -6.824 6.065 14.402 1.00 96.44 236 ALA A C 1
ATOM 1829 O O . ALA A 1 236 ? -7.453 5.077 14.784 1.00 96.44 236 ALA A O 1
ATOM 1830 N N . ALA A 1 237 ? -7.105 7.304 14.819 1.00 94.88 237 ALA A N 1
ATOM 1831 C CA . ALA A 1 237 ? -8.103 7.611 15.842 1.00 94.88 237 ALA A CA 1
ATOM 1832 C C . ALA A 1 237 ? -9.532 7.293 15.378 1.00 94.88 237 ALA A C 1
ATOM 1834 O O . ALA A 1 237 ? -10.279 6.601 16.067 1.00 94.88 237 ALA A O 1
ATOM 1835 N N . ALA A 1 238 ? -9.898 7.768 14.186 1.00 92.56 238 ALA A N 1
ATOM 1836 C CA . ALA A 1 238 ? -11.233 7.600 13.618 1.00 92.56 238 ALA A CA 1
ATOM 1837 C C . ALA A 1 238 ? -11.435 6.217 12.973 1.00 92.56 238 ALA A C 1
ATOM 1839 O O . ALA A 1 238 ? -12.568 5.774 12.761 1.00 92.56 238 ALA A O 1
ATOM 1840 N N . ARG A 1 239 ? -10.336 5.500 12.687 1.00 93.88 239 ARG A N 1
ATOM 1841 C CA . ARG A 1 239 ? -10.334 4.175 12.047 1.00 93.88 239 ARG A CA 1
ATOM 1842 C C . ARG A 1 239 ? -11.029 4.184 10.684 1.00 93.88 239 ARG A C 1
ATOM 1844 O O . ARG A 1 239 ? -11.764 3.250 10.347 1.00 93.88 239 ARG A O 1
ATOM 1851 N N . ILE A 1 240 ? -10.798 5.253 9.931 1.00 92.88 240 ILE A N 1
ATOM 1852 C CA . ILE A 1 240 ? -11.287 5.503 8.571 1.00 92.88 240 ILE A CA 1
ATOM 1853 C C . ILE A 1 240 ? -10.155 6.158 7.767 1.00 92.88 240 ILE A C 1
ATOM 1855 O O . ILE A 1 240 ? -9.281 6.786 8.370 1.00 92.88 240 ILE A O 1
ATOM 1859 N N . PRO A 1 241 ? -10.126 6.024 6.434 1.00 94.31 241 PRO A N 1
ATOM 1860 C CA . PRO A 1 241 ? -9.174 6.767 5.619 1.00 94.31 241 PRO A CA 1
ATOM 1861 C C . PRO A 1 241 ? -9.430 8.279 5.681 1.00 94.31 241 PRO A C 1
ATOM 1863 O O . PRO A 1 241 ? -10.557 8.735 5.880 1.00 94.31 241 PRO A O 1
ATOM 1866 N N . LYS A 1 242 ? -8.372 9.067 5.492 1.00 91.50 242 LYS A N 1
ATOM 1867 C CA . LYS A 1 242 ? -8.405 10.527 5.532 1.00 91.50 242 LYS A CA 1
ATOM 1868 C C . LYS A 1 242 ? -7.602 11.105 4.381 1.00 91.50 242 LYS A C 1
ATOM 1870 O O . LYS A 1 242 ? -6.416 10.818 4.251 1.00 91.50 242 LYS A O 1
ATOM 1875 N N . LEU A 1 243 ? -8.247 11.966 3.601 1.00 90.44 243 LEU A N 1
ATOM 1876 C CA . LEU A 1 243 ? -7.571 12.885 2.698 1.00 90.44 243 LEU A CA 1
ATOM 1877 C C . LEU A 1 243 ? -7.316 14.203 3.432 1.00 90.44 243 LEU A C 1
ATOM 1879 O O . LEU A 1 243 ? -8.201 14.728 4.118 1.00 90.44 243 LEU A O 1
ATOM 1883 N N . PHE A 1 244 ? -6.100 14.710 3.313 1.00 86.25 244 PHE A N 1
ATOM 1884 C CA . PHE A 1 244 ? -5.617 15.906 3.981 1.00 86.25 244 PHE A CA 1
ATOM 1885 C C . PHE A 1 244 ? -4.875 16.771 2.966 1.00 86.25 244 PHE A C 1
ATOM 1887 O O . PHE A 1 244 ? -4.126 16.255 2.142 1.00 86.25 244 PHE A O 1
ATOM 1894 N N . LYS A 1 245 ? -5.079 18.084 3.015 1.00 82.81 245 LYS A N 1
ATOM 1895 C CA . LYS A 1 245 ? -4.304 19.036 2.221 1.00 82.81 245 LYS A CA 1
ATOM 1896 C C . LYS A 1 245 ? -3.360 19.759 3.167 1.00 82.81 245 LYS A C 1
ATOM 1898 O O . LYS A 1 245 ? -3.836 20.317 4.152 1.00 82.81 245 LYS A O 1
ATOM 1903 N N . SER A 1 246 ? -2.060 19.733 2.887 1.00 70.06 246 SER A N 1
ATOM 1904 C CA . SER A 1 246 ? -1.111 20.566 3.625 1.00 70.06 246 SER A CA 1
ATOM 1905 C C . SER A 1 246 ? -1.483 22.045 3.452 1.00 70.06 246 SER A C 1
ATOM 1907 O O . SER A 1 246 ? -1.733 22.490 2.330 1.00 70.06 246 SER A O 1
ATOM 1909 N N . GLU A 1 247 ? -1.557 22.787 4.559 1.00 63.97 247 GLU A N 1
ATOM 1910 C CA . GLU A 1 247 ? -1.761 24.247 4.562 1.00 63.97 247 GLU A CA 1
ATOM 1911 C C . GLU A 1 247 ? -0.438 25.019 4.405 1.00 63.97 247 GLU A C 1
ATOM 1913 O O . GLU A 1 247 ? -0.447 26.245 4.372 1.00 63.97 247 GLU A O 1
ATOM 1918 N N . ASP A 1 248 ? 0.698 24.318 4.318 1.00 57.50 248 ASP A N 1
ATOM 1919 C CA . ASP A 1 248 ? 2.011 24.939 4.162 1.00 57.50 248 ASP A CA 1
ATOM 1920 C C . ASP A 1 248 ? 2.240 25.372 2.703 1.00 57.50 248 ASP A C 1
ATOM 1922 O O . ASP A 1 248 ? 2.272 24.540 1.791 1.00 57.50 248 ASP A O 1
ATOM 1926 N N . ASP A 1 249 ? 2.425 26.677 2.481 1.00 45.06 249 ASP A N 1
ATOM 1927 C CA . ASP A 1 249 ? 2.651 27.279 1.157 1.00 45.06 249 ASP A CA 1
ATOM 1928 C C . ASP A 1 249 ? 3.915 26.732 0.462 1.00 45.06 249 ASP A C 1
ATOM 1930 O O . ASP A 1 249 ? 4.038 26.817 -0.761 1.00 45.06 249 ASP A O 1
ATOM 1934 N N . ALA A 1 250 ? 4.854 26.147 1.219 1.00 44.19 250 ALA A N 1
ATOM 1935 C CA . ALA A 1 250 ? 6.081 25.555 0.685 1.00 44.19 250 ALA A CA 1
ATOM 1936 C C . ALA A 1 250 ? 5.879 24.171 0.036 1.00 44.19 250 ALA A C 1
ATOM 1938 O O . ALA A 1 250 ? 6.727 23.734 -0.741 1.00 44.19 250 ALA A O 1
ATOM 1939 N N . SER A 1 251 ? 4.778 23.476 0.344 1.00 47.16 251 SER A N 1
ATOM 1940 C CA . SER A 1 251 ? 4.410 22.205 -0.286 1.00 47.16 251 SER A CA 1
ATOM 1941 C C . SER A 1 251 ? 2.894 22.000 -0.184 1.00 47.16 251 SER A C 1
ATOM 1943 O O . SER A 1 251 ? 2.422 21.365 0.768 1.00 47.16 251 SER A O 1
ATOM 1945 N N . PRO A 1 252 ? 2.101 22.521 -1.145 1.00 49.47 252 PRO A N 1
ATOM 1946 C CA . PRO A 1 252 ? 0.665 22.265 -1.238 1.00 49.47 252 PRO A CA 1
ATOM 1947 C C . PRO A 1 252 ? 0.407 20.826 -1.718 1.00 49.47 252 PRO A C 1
ATOM 1949 O O . PRO A 1 252 ? -0.267 20.589 -2.720 1.00 49.47 252 PRO A O 1
ATOM 1952 N N . ALA A 1 253 ? 0.971 19.852 -1.008 1.00 72.06 253 ALA A N 1
ATOM 1953 C CA . ALA A 1 253 ? 0.820 18.440 -1.278 1.00 72.06 253 ALA A CA 1
ATOM 1954 C C . ALA A 1 253 ? -0.429 17.915 -0.568 1.00 72.06 253 ALA A C 1
ATOM 1956 O O . ALA A 1 253 ? -0.696 18.181 0.612 1.00 72.06 253 ALA A O 1
ATOM 1957 N N . TRP A 1 254 ? -1.218 17.157 -1.314 1.00 83.88 254 TRP A N 1
ATOM 1958 C CA . TRP A 1 254 ? -2.252 16.318 -0.736 1.00 83.88 254 TRP A CA 1
ATOM 1959 C C . TRP A 1 254 ? -1.591 15.095 -0.102 1.00 83.88 254 TRP A C 1
ATOM 1961 O O . TRP A 1 254 ? -0.710 14.472 -0.687 1.00 83.88 254 TRP A O 1
ATOM 1971 N N . GLN A 1 255 ? -2.047 14.732 1.085 1.00 88.69 255 GLN A N 1
ATOM 1972 C CA . GLN A 1 255 ? -1.666 13.507 1.762 1.00 88.69 255 GLN A CA 1
ATOM 1973 C C . GLN A 1 255 ? -2.918 12.674 1.998 1.00 88.69 255 GLN A C 1
ATOM 1975 O O . GLN A 1 255 ? -3.928 13.167 2.501 1.00 88.69 255 GLN A O 1
ATOM 1980 N N . VAL A 1 256 ? -2.849 11.389 1.676 1.00 93.25 256 VAL A N 1
ATOM 1981 C CA . VAL A 1 256 ? -3.870 10.420 2.061 1.00 93.25 256 VAL A CA 1
ATOM 1982 C C . VAL A 1 256 ? -3.291 9.460 3.078 1.00 93.25 256 VAL A C 1
ATOM 1984 O O . VAL A 1 256 ? -2.223 8.894 2.873 1.00 93.25 256 VAL A O 1
ATOM 1987 N N . ALA A 1 257 ? -3.998 9.272 4.185 1.00 95.75 257 ALA A N 1
ATOM 1988 C CA . ALA A 1 257 ? -3.666 8.271 5.181 1.00 95.75 257 ALA A CA 1
ATOM 1989 C C . ALA A 1 257 ? -4.800 7.268 5.305 1.00 95.75 257 ALA A C 1
ATOM 1991 O O . ALA A 1 257 ? -5.973 7.644 5.331 1.00 95.75 257 ALA A O 1
ATOM 1992 N N . PHE A 1 258 ? -4.466 5.988 5.402 1.00 96.44 258 PHE A N 1
ATOM 1993 C CA . PHE A 1 258 ? -5.467 4.942 5.492 1.00 96.44 258 PHE A CA 1
ATOM 1994 C C . PHE A 1 258 ? -5.070 3.818 6.452 1.00 96.44 258 PHE A C 1
ATOM 1996 O O . PHE A 1 258 ? -3.921 3.362 6.450 1.00 96.44 258 PHE A O 1
ATOM 2003 N N . PRO A 1 259 ? -6.010 3.363 7.298 1.00 96.75 259 PRO A N 1
ATOM 2004 C CA . PRO A 1 259 ? -5.744 2.291 8.239 1.00 96.75 259 PRO A CA 1
ATOM 2005 C C . PRO A 1 259 ? -5.758 0.922 7.547 1.00 96.75 259 PRO A C 1
ATOM 2007 O O . PRO A 1 259 ? -6.592 0.637 6.684 1.00 96.75 259 PRO A O 1
ATOM 2010 N N . GLN A 1 260 ? -4.849 0.055 7.980 1.00 96.62 260 GLN A N 1
ATOM 2011 C CA . GLN A 1 260 ? -4.842 -1.381 7.712 1.00 96.62 260 GLN A CA 1
ATOM 2012 C C . GLN A 1 260 ? -5.288 -2.118 8.977 1.00 96.62 260 GLN A C 1
ATOM 2014 O O . GLN A 1 260 ? -4.941 -1.722 10.094 1.00 96.62 260 GLN A O 1
ATOM 2019 N N . PHE A 1 261 ? -6.061 -3.191 8.815 1.00 95.31 261 PHE A N 1
ATOM 2020 C CA . PHE A 1 261 ? -6.606 -3.946 9.940 1.00 95.31 261 PHE A CA 1
ATOM 2021 C C . PHE A 1 261 ? -6.280 -5.436 9.857 1.00 95.31 261 PHE A C 1
ATOM 2023 O O . PHE A 1 261 ? -6.149 -6.021 8.784 1.00 95.31 261 PHE A O 1
ATOM 2030 N N . VAL A 1 262 ? -6.215 -6.060 11.032 1.00 95.12 262 VAL A N 1
ATOM 2031 C CA . VAL A 1 262 ? -6.207 -7.514 11.214 1.00 95.12 262 VAL A CA 1
ATOM 2032 C C . VAL A 1 262 ? -7.387 -7.853 12.113 1.00 95.12 262 VAL A C 1
ATOM 2034 O O . VAL A 1 262 ? -7.379 -7.518 13.301 1.00 95.12 262 VAL A O 1
ATOM 2037 N N . GLY A 1 263 ? -8.428 -8.461 11.541 1.00 92.06 263 GLY A N 1
ATOM 2038 C CA . GLY A 1 263 ? -9.730 -8.538 12.206 1.00 92.06 263 GLY A CA 1
ATOM 2039 C C . GLY A 1 263 ? -10.240 -7.128 12.520 1.00 92.06 263 GLY A C 1
ATOM 2040 O O . GLY A 1 263 ? -10.301 -6.275 11.638 1.00 92.06 263 GLY A O 1
ATOM 2041 N N . ASN A 1 264 ? -10.534 -6.844 13.787 1.00 92.88 264 ASN A N 1
ATOM 2042 C CA . ASN A 1 264 ? -10.933 -5.507 14.243 1.00 92.88 264 ASN A CA 1
ATOM 2043 C C . ASN A 1 264 ? -9.776 -4.674 14.820 1.00 92.88 264 ASN A C 1
ATOM 2045 O O . ASN A 1 264 ? -9.995 -3.557 15.289 1.00 92.88 264 ASN A O 1
ATOM 2049 N N . ARG A 1 265 ? -8.532 -5.157 14.808 1.00 94.75 265 ARG A N 1
ATOM 2050 C CA . ARG A 1 265 ? -7.392 -4.408 15.356 1.00 94.75 265 ARG A CA 1
ATOM 2051 C C . ARG A 1 265 ? -6.714 -3.578 14.270 1.00 94.75 265 ARG A C 1
ATOM 2053 O O . ARG A 1 265 ? -6.455 -4.097 13.189 1.00 94.75 265 ARG A O 1
ATOM 2060 N N . LEU A 1 266 ? -6.403 -2.315 14.572 1.00 96.25 266 LEU A N 1
ATOM 2061 C CA . LEU A 1 266 ? -5.547 -1.480 13.725 1.00 96.25 266 LEU A CA 1
ATOM 2062 C C . LEU A 1 266 ? -4.136 -2.081 13.723 1.00 96.25 266 LEU A C 1
ATOM 2064 O O . LEU A 1 266 ? -3.551 -2.244 14.792 1.00 96.25 266 LEU A O 1
ATOM 2068 N N . SER A 1 267 ? -3.621 -2.460 12.555 1.00 96.69 267 SER A N 1
ATOM 2069 C CA . SER A 1 267 ? -2.282 -3.044 12.430 1.00 96.69 267 SER A CA 1
ATOM 2070 C C . SER A 1 267 ? -1.240 -1.995 12.066 1.00 96.69 267 SER A C 1
ATOM 2072 O O . SER A 1 267 ? -0.182 -1.943 12.683 1.00 96.69 267 SER A O 1
ATOM 2074 N N . SER A 1 268 ? -1.563 -1.129 11.112 1.00 97.56 268 SER A N 1
ATOM 2075 C CA . SER A 1 268 ? -0.736 0.002 10.702 1.00 97.56 268 SER A CA 1
ATOM 2076 C C . SER A 1 268 ? -1.601 1.100 10.092 1.00 97.56 268 SER A C 1
ATOM 2078 O O . SER A 1 268 ? -2.707 0.834 9.623 1.00 97.56 268 SER A O 1
ATOM 2080 N N . VAL A 1 269 ? -1.080 2.320 10.031 1.00 98.25 269 VAL A N 1
ATOM 2081 C CA . VAL A 1 269 ? -1.592 3.378 9.154 1.00 98.25 269 VAL A CA 1
ATOM 2082 C C . VAL A 1 269 ? -0.546 3.658 8.089 1.00 98.25 269 VAL A C 1
ATOM 2084 O O . VAL A 1 269 ? 0.630 3.817 8.404 1.00 98.25 269 VAL A O 1
ATOM 2087 N N . VAL A 1 270 ? -0.970 3.690 6.831 1.00 97.94 270 VAL A N 1
ATOM 2088 C CA . VAL A 1 270 ? -0.105 4.041 5.702 1.00 97.94 270 VAL A CA 1
ATOM 2089 C C . VAL A 1 270 ? -0.475 5.447 5.262 1.00 97.94 270 VAL A C 1
ATOM 2091 O O . VAL A 1 270 ? -1.652 5.698 5.010 1.00 97.94 270 VAL A O 1
ATOM 2094 N N . SER A 1 271 ? 0.498 6.353 5.193 1.00 95.12 271 SER A N 1
ATOM 2095 C CA . SER A 1 271 ? 0.336 7.664 4.561 1.00 95.12 271 SER A CA 1
ATOM 2096 C C . SER A 1 271 ? 1.097 7.711 3.245 1.00 95.12 271 SER A C 1
ATOM 2098 O O . SER A 1 271 ? 2.185 7.153 3.117 1.00 95.12 271 SER A O 1
ATOM 2100 N N . VAL A 1 272 ? 0.489 8.360 2.261 1.00 92.00 272 VAL A N 1
ATOM 2101 C CA . VAL A 1 272 ? 1.041 8.588 0.930 1.00 92.00 272 VAL A CA 1
ATOM 2102 C C . VAL A 1 272 ? 0.864 10.063 0.605 1.00 92.00 272 VAL A C 1
ATOM 2104 O O . VAL A 1 272 ? -0.243 10.590 0.747 1.00 92.00 272 VAL A O 1
ATOM 2107 N N . SER A 1 273 ? 1.941 10.712 0.179 1.00 86.50 273 SER A N 1
ATOM 2108 C CA . SER A 1 273 ? 1.941 12.118 -0.224 1.00 86.50 273 SER A CA 1
ATOM 2109 C C . SER A 1 273 ? 2.075 12.251 -1.741 1.00 86.50 273 SER A C 1
ATOM 2111 O O . SER A 1 273 ? 2.737 11.439 -2.402 1.00 86.50 273 SER A O 1
ATOM 2113 N N . LEU A 1 274 ? 1.402 13.273 -2.266 1.00 77.06 274 LEU A N 1
ATOM 2114 C CA . LEU A 1 274 ? 1.469 13.719 -3.655 1.00 77.06 274 LEU A CA 1
ATOM 2115 C C . LEU A 1 274 ? 2.703 14.575 -3.932 1.00 77.06 274 LEU A C 1
ATOM 2117 O O . LEU A 1 274 ? 3.160 15.278 -3.003 1.00 77.06 274 LEU A O 1
#